Protein AF-A0A348TVW4-F1 (afdb_monomer)

Solvent-accessible surface area (backbone atoms only — not comparable to full-atom values): 13294 Å² total; per-residue (Å²): 132,86,76,78,74,57,61,64,58,57,51,50,50,44,52,51,38,57,52,52,39,75,76,51,61,78,73,52,23,54,52,40,49,51,51,42,29,50,52,51,16,51,54,32,52,77,68,67,41,56,68,60,54,52,38,50,38,30,33,36,46,51,64,10,36,62,41,80,50,103,89,48,78,43,45,46,63,31,57,54,47,41,47,18,38,15,50,31,35,47,51,44,34,64,76,67,64,41,59,60,50,56,70,75,55,40,64,66,56,56,54,57,55,68,44,49,61,48,47,78,72,38,94,53,42,69,61,33,49,52,53,48,50,53,52,47,35,48,44,39,20,49,56,50,28,48,53,59,31,48,79,68,73,44,74,82,52,56,65,48,29,56,60,32,37,50,63,50,51,52,49,22,51,52,45,34,56,75,52,74,64,46,75,84,50,50,58,56,30,45,51,57,45,38,94,34,26,47,59,53,5,39,51,25,29,51,51,22,52,56,20,60,78,37,43,91,80,39,73,67,28,52,56,53,21,54,52,20,51,52,50,15,60,69,34,68,22,68,68,14,49,51,50,42,53,51,49,50,55,54,58,75,74,108

pLDDT: mean 83.81, std 12.19, range [29.53, 94.44]

Structure (mmCIF, N/CA/C/O backbone):
data_AF-A0A348TVW4-F1
#
_entry.id   AF-A0A348TVW4-F1
#
loop_
_atom_site.group_PDB
_atom_site.id
_atom_site.type_symbol
_atom_site.label_atom_id
_atom_site.label_alt_id
_atom_site.label_comp_id
_atom_site.label_asym_id
_atom_site.label_entity_id
_atom_site.label_seq_id
_atom_site.pdbx_PDB_ins_code
_atom_site.Cartn_x
_atom_site.Cartn_y
_atom_site.Cartn_z
_atom_site.occupancy
_atom_site.B_iso_or_equiv
_atom_site.auth_seq_id
_atom_site.auth_comp_id
_atom_site.auth_asym_id
_atom_site.auth_atom_id
_atom_site.pdbx_PDB_model_num
ATOM 1 N N . MET A 1 1 ? -32.395 16.138 -1.737 1.00 32.31 1 MET A N 1
ATOM 2 C CA . MET A 1 1 ? -31.422 17.185 -1.355 1.00 32.31 1 MET A CA 1
ATOM 3 C C . MET A 1 1 ? -30.082 16.801 -1.971 1.00 32.31 1 MET A C 1
ATOM 5 O O . MET A 1 1 ? -29.491 15.822 -1.538 1.00 32.31 1 MET A O 1
ATOM 9 N N . ILE A 1 2 ? -29.669 17.452 -3.063 1.00 29.53 2 ILE A N 1
ATOM 10 C CA . ILE A 1 2 ? -28.407 17.131 -3.751 1.00 29.53 2 ILE A CA 1
ATOM 11 C C . ILE A 1 2 ? -27.274 17.609 -2.844 1.00 29.53 2 ILE A C 1
ATOM 13 O O . ILE A 1 2 ? -26.998 18.805 -2.754 1.00 29.53 2 ILE A O 1
ATOM 17 N N . GLN A 1 3 ? -26.663 16.681 -2.113 1.00 35.22 3 GLN A N 1
ATOM 18 C CA . GLN A 1 3 ? -25.476 16.950 -1.317 1.00 35.22 3 GLN A CA 1
ATOM 19 C C . GLN A 1 3 ? -24.353 17.246 -2.317 1.00 35.22 3 GLN A C 1
ATOM 21 O O . GLN A 1 3 ? -23.771 16.326 -2.886 1.00 35.22 3 GLN A O 1
ATOM 26 N N . LYS A 1 4 ? -24.103 18.531 -2.615 1.00 40.78 4 LYS A N 1
ATOM 27 C CA . LYS A 1 4 ? -22.957 18.944 -3.435 1.00 40.78 4 LYS A CA 1
ATOM 28 C C . LYS A 1 4 ? -21.713 18.360 -2.771 1.00 40.78 4 LYS A C 1
ATOM 30 O O . LYS A 1 4 ? -21.304 18.806 -1.702 1.00 40.78 4 LYS A O 1
ATOM 35 N N . THR A 1 5 ? -21.149 17.313 -3.359 1.00 45.91 5 THR A N 1
ATOM 36 C CA . THR A 1 5 ? -19.898 16.715 -2.910 1.00 45.91 5 THR A CA 1
ATOM 37 C C . THR A 1 5 ? -18.817 17.780 -3.039 1.00 45.91 5 THR A C 1
ATOM 39 O O . THR A 1 5 ? -18.441 18.152 -4.141 1.00 45.91 5 THR A O 1
ATOM 42 N N . ILE A 1 6 ? -18.342 18.292 -1.899 1.00 48.28 6 ILE A N 1
ATOM 43 C CA . ILE A 1 6 ? -17.192 19.214 -1.781 1.00 48.28 6 ILE A CA 1
ATOM 44 C C . ILE A 1 6 ? -15.871 18.410 -1.789 1.00 48.28 6 ILE A C 1
ATOM 46 O O . ILE A 1 6 ? -14.790 18.973 -1.685 1.00 48.28 6 ILE A O 1
ATOM 50 N N . ALA A 1 7 ? -15.935 17.078 -1.925 1.00 47.19 7 ALA A N 1
ATOM 51 C CA . ALA A 1 7 ? -14.777 16.213 -2.154 1.00 47.19 7 ALA A CA 1
ATOM 52 C C . ALA A 1 7 ? -13.789 16.774 -3.204 1.00 47.19 7 ALA A C 1
ATOM 54 O O . ALA A 1 7 ? -12.620 16.907 -2.853 1.00 47.19 7 ALA A O 1
ATOM 55 N N . PRO A 1 8 ? -14.211 17.212 -4.412 1.00 52.22 8 PRO A N 1
ATOM 56 C CA . PRO A 1 8 ? -13.297 17.802 -5.385 1.00 52.22 8 PRO A CA 1
ATOM 57 C C . PRO A 1 8 ? -12.591 19.052 -4.855 1.00 52.22 8 PRO A C 1
ATOM 59 O O . PRO A 1 8 ? -11.405 19.179 -5.089 1.00 52.22 8 PRO A O 1
ATOM 62 N N . PHE A 1 9 ? -13.230 19.910 -4.050 1.00 51.44 9 PHE A N 1
ATOM 63 C CA . PHE A 1 9 ? -12.557 21.077 -3.456 1.00 51.44 9 PHE A CA 1
ATOM 64 C C . PHE A 1 9 ? -11.501 20.700 -2.409 1.00 51.44 9 PHE A C 1
ATOM 66 O O . PHE A 1 9 ? -10.477 21.368 -2.320 1.00 51.44 9 PHE A O 1
ATOM 73 N N . ALA A 1 10 ? -11.719 19.635 -1.631 1.00 53.09 10 ALA A N 1
ATOM 74 C CA . ALA A 1 10 ? -10.716 19.140 -0.685 1.00 53.09 10 ALA A CA 1
ATOM 75 C C . ALA A 1 10 ? -9.519 18.505 -1.413 1.00 53.09 10 ALA A C 1
ATOM 77 O O . ALA A 1 10 ? -8.378 18.728 -1.019 1.00 53.09 10 ALA A O 1
ATOM 78 N N . PHE A 1 11 ? -9.770 17.779 -2.509 1.00 52.31 11 PHE A N 1
ATOM 79 C CA . PHE A 1 11 ? -8.716 17.254 -3.381 1.00 52.31 11 PHE A CA 1
ATOM 80 C C . PHE A 1 11 ? -7.992 18.371 -4.149 1.00 52.31 11 PHE A C 1
ATOM 82 O O . PHE A 1 11 ? -6.774 18.342 -4.244 1.00 52.31 11 PHE A O 1
ATOM 89 N N . SER A 1 12 ? -8.691 19.398 -4.634 1.00 52.72 12 SER A N 1
ATOM 90 C CA . SER A 1 12 ? -8.073 20.566 -5.276 1.00 52.72 12 SER A CA 1
ATOM 91 C C . SER A 1 12 ? -7.237 21.388 -4.296 1.00 52.72 12 SER A C 1
ATOM 93 O O . SER A 1 12 ? -6.155 21.831 -4.659 1.00 52.72 12 SER A O 1
ATOM 95 N N . ALA A 1 13 ? -7.686 21.546 -3.047 1.00 56.38 13 ALA A N 1
ATOM 96 C CA . ALA A 1 13 ? -6.889 22.169 -1.991 1.00 56.38 13 ALA A CA 1
ATOM 97 C C . ALA A 1 13 ? -5.644 21.331 -1.650 1.00 56.38 13 ALA A C 1
ATOM 99 O O . ALA A 1 13 ? -4.572 21.894 -1.472 1.00 56.38 13 ALA A O 1
ATOM 100 N N . LEU A 1 14 ? -5.758 19.997 -1.633 1.00 60.00 14 LEU A N 1
ATOM 101 C CA . LEU A 1 14 ? -4.621 19.083 -1.484 1.00 60.00 14 LEU A CA 1
ATOM 102 C C . LEU A 1 14 ? -3.609 19.248 -2.627 1.00 60.00 14 LEU A C 1
ATOM 104 O O . LEU A 1 14 ? -2.422 19.377 -2.361 1.00 60.00 14 LEU A O 1
ATOM 108 N N . PHE A 1 15 ? -4.067 19.283 -3.881 1.00 61.19 15 PHE A N 1
ATOM 109 C CA . PHE A 1 15 ? -3.193 19.499 -5.037 1.00 61.19 15 PHE A CA 1
ATOM 110 C C . PHE A 1 15 ? -2.549 20.889 -5.030 1.00 61.19 15 PHE A C 1
ATOM 112 O O . PHE A 1 15 ? -1.390 21.004 -5.400 1.00 61.19 15 PHE A O 1
ATOM 119 N N . LEU A 1 16 ? -3.256 21.926 -4.572 1.00 58.56 16 LEU A N 1
ATOM 120 C CA . LEU A 1 16 ? -2.700 23.273 -4.411 1.00 58.56 16 LEU A CA 1
ATOM 121 C C . LEU A 1 16 ? -1.649 23.342 -3.297 1.00 58.56 16 LEU A C 1
ATOM 123 O O . LEU A 1 16 ? -0.622 23.990 -3.471 1.00 58.56 16 LEU A O 1
ATOM 127 N N . LEU A 1 17 ? -1.874 22.659 -2.174 1.00 59.78 17 LEU A N 1
ATOM 128 C CA . LEU A 1 17 ? -0.914 22.621 -1.071 1.00 59.78 17 LEU A CA 1
ATOM 129 C C . LEU A 1 17 ? 0.314 21.758 -1.412 1.00 59.78 17 LEU A C 1
ATOM 131 O O . LEU A 1 17 ? 1.434 22.171 -1.132 1.00 59.78 17 LEU A O 1
ATOM 135 N N . LEU A 1 18 ? 0.123 20.625 -2.101 1.00 60.59 18 LEU A N 1
ATOM 136 C CA . LEU A 1 18 ? 1.206 19.805 -2.668 1.00 60.59 18 LEU A CA 1
ATOM 137 C C . LEU A 1 18 ? 1.960 20.535 -3.793 1.00 60.59 18 LEU A C 1
ATOM 139 O O . LEU A 1 18 ? 3.168 20.377 -3.938 1.00 60.59 18 LEU A O 1
ATOM 143 N N . ALA A 1 19 ? 1.284 21.370 -4.582 1.00 58.22 19 ALA A N 1
ATOM 144 C CA . ALA A 1 19 ? 1.964 22.247 -5.531 1.00 58.22 19 ALA A CA 1
ATOM 145 C C . ALA A 1 19 ? 2.802 23.301 -4.791 1.00 58.22 19 ALA A C 1
ATOM 147 O O . ALA A 1 19 ? 3.935 23.553 -5.181 1.00 58.22 19 ALA A O 1
ATOM 148 N N . GLY A 1 20 ? 2.299 23.852 -3.680 1.00 55.28 20 GLY A N 1
ATOM 149 C CA . GLY A 1 20 ? 3.056 24.758 -2.810 1.00 55.28 20 GLY A CA 1
ATOM 150 C C . GLY A 1 20 ? 4.327 24.128 -2.226 1.00 55.28 20 GLY A C 1
ATOM 151 O O . GLY A 1 20 ? 5.335 24.817 -2.097 1.00 55.28 20 GLY A O 1
ATOM 152 N N . THR A 1 21 ? 4.321 22.816 -1.953 1.00 56.44 21 THR A N 1
ATOM 153 C CA . THR A 1 21 ? 5.520 22.087 -1.495 1.00 56.44 21 THR A CA 1
ATOM 154 C C . THR A 1 21 ? 6.601 21.912 -2.559 1.00 56.44 21 THR A C 1
ATOM 156 O O . THR A 1 21 ? 7.688 21.499 -2.205 1.00 56.44 21 THR A O 1
ATOM 159 N N . LEU A 1 22 ? 6.339 22.200 -3.839 1.00 57.12 22 LEU A N 1
ATOM 160 C CA . LEU A 1 22 ? 7.334 22.050 -4.914 1.00 57.12 22 LEU A CA 1
ATOM 161 C C . LEU A 1 22 ? 8.112 23.344 -5.219 1.00 57.12 22 LEU A C 1
ATOM 163 O O . LEU A 1 22 ? 9.012 23.321 -6.055 1.00 57.12 22 LEU A O 1
ATOM 167 N N . TYR A 1 23 ? 7.750 24.473 -4.596 1.00 57.19 23 TYR A N 1
ATOM 168 C CA . TYR A 1 23 ? 8.244 25.807 -4.975 1.00 57.19 23 TYR A CA 1
ATOM 169 C C . TYR A 1 23 ? 8.916 26.601 -3.837 1.00 57.19 23 TYR A C 1
ATOM 171 O O . TYR A 1 23 ? 9.297 27.748 -4.064 1.00 57.19 23 TYR A O 1
ATOM 179 N N . TRP A 1 24 ? 9.080 26.039 -2.633 1.00 56.66 24 TRP A N 1
ATOM 180 C CA . TRP A 1 24 ? 9.602 26.767 -1.463 1.00 56.66 24 TRP A CA 1
ATOM 181 C C . TRP A 1 24 ? 10.763 26.049 -0.762 1.00 56.66 24 TRP A C 1
ATOM 183 O O . TRP A 1 24 ? 10.925 24.847 -0.906 1.00 56.66 24 TRP A O 1
ATOM 193 N N . ASP A 1 25 ? 11.562 26.797 0.010 1.00 61.88 25 ASP A N 1
ATOM 194 C CA . ASP A 1 25 ? 12.717 26.282 0.764 1.00 61.88 25 ASP A CA 1
ATOM 195 C C . ASP A 1 25 ? 12.377 25.071 1.658 1.00 61.88 25 ASP A C 1
ATOM 197 O O . ASP A 1 25 ? 11.275 24.972 2.201 1.00 61.88 25 ASP A O 1
ATOM 201 N N . LEU A 1 26 ? 13.382 24.220 1.910 1.00 58.75 26 LEU A N 1
ATOM 202 C CA . LEU A 1 26 ? 13.317 22.938 2.639 1.00 58.75 26 LEU A CA 1
ATOM 203 C C . LEU A 1 26 ? 12.450 22.949 3.920 1.00 58.75 26 LEU A C 1
ATOM 205 O O . LEU A 1 26 ? 11.759 21.982 4.237 1.00 58.75 26 LEU A O 1
ATOM 209 N N . TYR A 1 27 ? 12.479 24.049 4.682 1.00 63.28 27 TYR A N 1
ATOM 210 C CA . TYR A 1 27 ? 11.714 24.197 5.926 1.00 63.28 27 TYR A CA 1
ATOM 211 C C . TYR A 1 27 ? 10.209 24.381 5.691 1.00 63.28 27 TYR A C 1
ATOM 213 O O . TYR A 1 27 ? 9.389 23.891 6.468 1.00 63.28 27 TYR A O 1
ATOM 221 N N . TRP A 1 28 ? 9.832 25.075 4.619 1.00 69.19 28 TRP A N 1
ATOM 222 C CA . TRP A 1 28 ? 8.438 25.342 4.283 1.00 69.19 28 TRP A CA 1
ATOM 223 C C . TRP A 1 28 ? 7.763 24.121 3.663 1.00 69.19 28 TRP A C 1
ATOM 225 O O . TRP A 1 28 ? 6.592 23.879 3.950 1.00 69.19 28 TRP A O 1
ATOM 235 N N . GLU A 1 29 ? 8.491 23.308 2.894 1.00 68.50 29 GLU A N 1
ATOM 236 C CA . GLU A 1 29 ? 7.966 22.062 2.315 1.00 68.50 29 GLU A CA 1
ATOM 237 C C . GLU A 1 29 ? 7.423 21.121 3.401 1.00 68.50 29 GLU A C 1
ATOM 239 O O . GLU A 1 29 ? 6.335 20.556 3.265 1.00 68.50 29 GLU A O 1
ATOM 244 N N . LEU A 1 30 ? 8.132 21.005 4.528 1.00 71.56 30 LEU A N 1
ATOM 245 C CA . LEU A 1 30 ? 7.745 20.139 5.643 1.00 71.56 30 LEU A CA 1
ATOM 246 C C . LEU A 1 30 ? 6.504 20.672 6.379 1.00 71.56 30 LEU A C 1
ATOM 248 O O . LEU A 1 30 ? 5.585 19.908 6.685 1.00 71.56 30 LEU A O 1
ATOM 252 N N . VAL A 1 31 ? 6.432 21.989 6.598 1.00 76.00 31 VAL A N 1
ATOM 253 C CA . VAL A 1 31 ? 5.270 22.651 7.216 1.00 76.00 31 VAL A CA 1
ATOM 254 C C . VAL A 1 31 ? 4.027 22.494 6.343 1.00 76.00 31 VAL A C 1
ATOM 256 O O . VAL A 1 31 ? 2.977 22.073 6.831 1.00 76.00 31 VAL A O 1
ATOM 259 N N . TRP A 1 32 ? 4.136 22.771 5.044 1.00 73.81 32 TRP A N 1
ATOM 260 C CA . TRP A 1 32 ? 3.027 22.614 4.103 1.00 73.81 32 TRP A CA 1
ATOM 261 C C . TRP A 1 32 ? 2.602 21.155 3.958 1.00 73.81 32 TRP A C 1
ATOM 263 O O . TRP A 1 32 ? 1.403 20.869 3.903 1.00 73.81 32 TRP A O 1
ATOM 273 N N . SER A 1 33 ? 3.554 20.221 3.983 1.00 75.50 33 SER A N 1
ATOM 274 C CA . SER A 1 33 ? 3.257 18.789 3.965 1.00 75.50 33 SER A CA 1
ATOM 275 C C . SER A 1 33 ? 2.464 18.360 5.196 1.00 75.50 33 SER A C 1
ATOM 277 O O . SER A 1 33 ? 1.423 17.708 5.077 1.00 75.50 33 SER A O 1
ATOM 279 N N . PHE A 1 34 ? 2.899 18.796 6.380 1.00 82.12 34 PHE A N 1
ATOM 280 C CA . PHE A 1 34 ? 2.198 18.542 7.633 1.00 82.12 34 PHE A CA 1
ATOM 281 C C . PHE A 1 34 ? 0.782 19.133 7.622 1.00 82.12 34 PHE A C 1
ATOM 283 O O . PHE A 1 34 ? -0.188 18.424 7.899 1.00 82.12 34 PHE A O 1
ATOM 290 N N . LEU A 1 35 ? 0.636 20.404 7.235 1.00 82.75 35 LEU A N 1
ATOM 291 C CA . LEU A 1 35 ? -0.665 21.070 7.138 1.00 82.75 35 LEU A CA 1
ATOM 292 C C . LEU A 1 35 ? -1.596 20.383 6.132 1.00 82.75 35 LEU A C 1
ATOM 294 O O . LEU A 1 35 ? -2.792 20.265 6.395 1.00 82.75 35 LEU A O 1
ATOM 298 N N . SER A 1 36 ? -1.062 19.879 5.017 1.00 81.94 36 SER A N 1
ATOM 299 C CA . SER A 1 36 ? -1.828 19.133 4.011 1.00 81.94 36 SER A CA 1
ATOM 300 C C . SER A 1 36 ? -2.390 17.834 4.577 1.00 81.94 36 SER A C 1
ATOM 302 O O . SER A 1 36 ? -3.581 17.554 4.431 1.00 81.94 36 SER A O 1
ATOM 304 N N . VAL A 1 37 ? -1.550 17.058 5.269 1.00 87.94 37 VAL A N 1
ATOM 305 C CA . VAL A 1 37 ? -1.9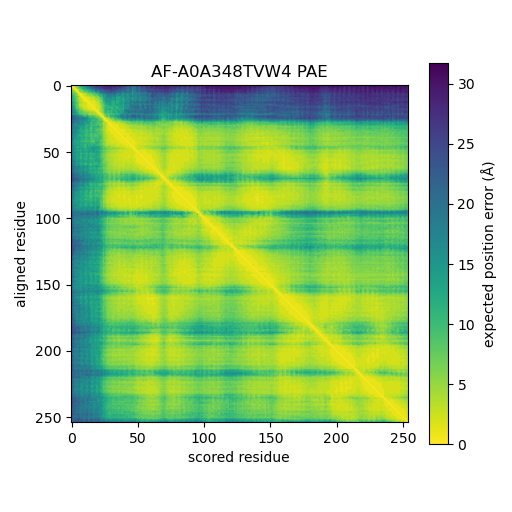51 15.799 5.910 1.00 87.94 37 VAL A CA 1
ATOM 306 C C . VAL A 1 37 ? -2.998 16.058 6.989 1.00 87.94 37 VAL A C 1
ATOM 308 O O . VAL A 1 37 ? -4.046 15.411 6.993 1.00 87.94 37 VAL A O 1
ATOM 311 N N . VAL A 1 38 ? -2.755 17.026 7.878 1.00 87.25 38 VAL A N 1
ATOM 312 C CA . VAL A 1 38 ? -3.677 17.365 8.971 1.00 87.25 38 VAL A CA 1
ATOM 313 C C . VAL A 1 38 ? -4.992 17.919 8.430 1.00 87.25 38 VAL A C 1
ATOM 315 O O . VAL A 1 38 ? -6.059 17.494 8.870 1.00 87.25 38 VAL A O 1
ATOM 318 N N . GLY A 1 39 ? -4.944 18.821 7.449 1.00 85.25 39 GLY A N 1
ATOM 319 C CA . GLY A 1 39 ? -6.125 19.402 6.815 1.00 85.25 39 GLY A CA 1
ATOM 320 C C . GLY A 1 39 ? -6.988 18.348 6.119 1.00 85.25 39 GLY A C 1
ATOM 321 O O . GLY A 1 39 ? -8.205 18.309 6.332 1.00 85.25 39 GLY A O 1
ATOM 322 N N . LEU A 1 40 ? -6.365 17.444 5.352 1.00 87.19 40 LEU A N 1
ATOM 323 C CA . LEU A 1 40 ? -7.058 16.325 4.714 1.00 87.19 40 LEU A CA 1
ATOM 324 C C . LEU A 1 40 ? -7.668 15.392 5.761 1.00 87.19 40 LEU A C 1
ATOM 326 O O . LEU A 1 40 ? -8.856 15.072 5.682 1.00 87.19 40 LEU A O 1
ATOM 330 N N . ALA A 1 41 ? -6.885 14.988 6.762 1.00 89.75 41 ALA A N 1
ATOM 331 C CA . ALA A 1 41 ? -7.342 14.080 7.802 1.00 89.75 41 ALA A CA 1
ATOM 332 C C . ALA A 1 41 ? -8.509 14.676 8.600 1.00 89.75 41 ALA A C 1
ATOM 334 O O . ALA A 1 41 ? -9.542 14.029 8.767 1.00 89.75 41 ALA A O 1
ATOM 335 N N . TYR A 1 42 ? -8.402 15.934 9.025 1.00 88.06 42 TYR A N 1
ATOM 336 C CA . TYR A 1 42 ? -9.473 16.632 9.730 1.00 88.06 42 TYR A CA 1
ATOM 337 C C . TYR A 1 42 ? -10.744 16.727 8.876 1.00 88.06 42 TYR A C 1
ATOM 339 O O . TYR A 1 42 ? -11.839 16.410 9.349 1.00 88.06 42 TYR A O 1
ATOM 347 N N . GLY A 1 43 ? -10.611 17.108 7.601 1.00 86.44 43 GLY A N 1
ATOM 348 C CA . GLY A 1 43 ? -11.734 17.206 6.671 1.00 86.44 43 GLY A CA 1
ATOM 349 C C . GLY A 1 43 ? -12.443 15.867 6.446 1.00 86.44 43 GLY A C 1
ATOM 350 O O . GLY A 1 43 ? -13.676 15.809 6.479 1.00 86.44 43 GLY A O 1
ATOM 351 N N . VAL A 1 44 ? -11.677 14.789 6.261 1.00 89.00 44 VAL A N 1
ATOM 352 C CA . VAL A 1 44 ? -12.205 13.431 6.067 1.00 89.00 44 VAL A CA 1
ATOM 353 C C . VAL A 1 44 ? -12.859 12.908 7.341 1.00 89.00 44 VAL A C 1
ATOM 355 O O . VAL A 1 44 ? -13.973 12.379 7.276 1.00 89.00 44 VAL A O 1
ATOM 358 N N . TYR A 1 45 ? -12.210 13.094 8.492 1.00 88.38 45 TYR A N 1
ATOM 359 C CA . TYR A 1 45 ? -12.725 12.690 9.797 1.00 88.38 45 TYR A CA 1
ATOM 360 C C . TYR A 1 45 ? -14.059 13.382 10.101 1.00 88.38 45 TYR A C 1
ATOM 362 O O . TYR A 1 45 ? -15.061 12.707 10.332 1.00 88.38 45 TYR A O 1
ATOM 370 N N . LYS A 1 46 ? -14.113 14.717 9.987 1.00 87.19 46 LYS A N 1
ATOM 371 C CA . LYS A 1 46 ? -15.319 15.514 10.265 1.00 87.19 46 LYS A CA 1
ATOM 372 C C . LYS A 1 46 ? -16.494 15.163 9.348 1.00 87.19 46 LYS A C 1
ATOM 374 O O . LYS A 1 46 ? -17.640 15.214 9.779 1.00 87.19 46 LYS A O 1
ATOM 379 N N . LYS A 1 47 ? -16.225 14.817 8.085 1.00 85.62 47 LYS A N 1
ATOM 380 C CA . LYS A 1 47 ? -17.260 14.455 7.098 1.00 85.62 47 LYS A CA 1
ATOM 381 C C . LYS A 1 47 ? -17.589 12.958 7.071 1.00 85.62 47 LYS A C 1
ATOM 383 O O . LYS A 1 47 ? -18.470 12.559 6.319 1.00 85.62 47 LYS A O 1
ATOM 388 N N . GLY A 1 48 ? -16.867 12.121 7.817 1.00 85.69 48 GLY A N 1
ATOM 389 C CA . GLY A 1 48 ? -17.054 10.668 7.807 1.00 85.69 48 GLY A CA 1
ATOM 390 C C . GLY A 1 48 ? -16.688 9.980 6.482 1.00 85.69 48 GLY A C 1
ATOM 391 O O . GLY A 1 48 ? -17.097 8.845 6.250 1.00 85.69 48 GLY A O 1
ATOM 392 N N . THR A 1 49 ? -15.888 10.614 5.619 1.00 88.69 49 THR A N 1
ATOM 393 C CA . THR A 1 49 ? -15.633 10.179 4.226 1.00 88.69 49 THR A CA 1
ATOM 394 C C . THR A 1 49 ? -14.443 9.221 4.069 1.00 88.69 49 THR A C 1
ATOM 396 O O . THR A 1 49 ? -13.840 9.135 3.002 1.00 88.69 49 THR A O 1
ATOM 399 N N . LEU A 1 50 ? -14.114 8.444 5.109 1.00 89.62 50 LEU A N 1
ATOM 400 C CA . LEU A 1 50 ? -12.969 7.516 5.114 1.00 89.62 50 LEU A CA 1
ATOM 401 C C . LEU A 1 50 ? -12.966 6.555 3.911 1.00 89.62 50 LEU A C 1
ATOM 403 O O . LEU A 1 50 ? -11.920 6.326 3.317 1.00 89.62 50 LEU A O 1
ATOM 407 N N . GLY A 1 51 ? -14.131 6.040 3.502 1.00 88.06 51 GLY A N 1
ATOM 408 C CA . GLY A 1 51 ? -14.233 5.154 2.335 1.00 88.06 51 GLY A CA 1
ATOM 409 C C . GLY A 1 51 ? -13.778 5.806 1.026 1.00 88.06 51 GLY A C 1
ATOM 410 O O . GLY A 1 51 ? -13.149 5.147 0.204 1.00 88.06 51 GLY A O 1
ATOM 411 N N . GLN A 1 52 ? -14.030 7.107 0.850 1.00 89.69 52 GLN A N 1
ATOM 412 C CA . GLN A 1 52 ? -13.561 7.853 -0.322 1.00 89.69 52 GLN A CA 1
ATOM 413 C C . GLN A 1 52 ? -12.043 8.040 -0.283 1.00 89.69 52 GLN A C 1
ATOM 415 O O . GLN A 1 52 ? -11.392 7.874 -1.309 1.00 89.69 52 GLN A O 1
ATOM 420 N N . LEU A 1 53 ? -11.481 8.323 0.898 1.00 90.50 53 LEU A N 1
ATOM 421 C CA . LEU A 1 53 ? -10.035 8.453 1.076 1.00 90.50 53 LEU A CA 1
ATOM 422 C C . LEU A 1 53 ? -9.312 7.132 0.776 1.00 90.50 53 LEU A C 1
ATOM 424 O O . LEU A 1 53 ? -8.332 7.129 0.040 1.00 90.50 53 LEU A O 1
ATOM 428 N N . VAL A 1 54 ? -9.833 6.003 1.266 1.00 89.81 54 VAL A N 1
ATOM 429 C CA . VAL A 1 54 ? -9.254 4.677 0.987 1.00 89.81 54 VAL A CA 1
ATOM 430 C C . VAL A 1 54 ? -9.434 4.278 -0.482 1.00 89.81 54 VAL A C 1
ATOM 432 O O . VAL A 1 54 ? -8.544 3.663 -1.058 1.00 89.81 54 VAL A O 1
ATOM 435 N N . CYS A 1 55 ? -10.538 4.663 -1.128 1.00 89.19 55 CYS A N 1
ATOM 436 C CA . CYS A 1 55 ? -10.722 4.466 -2.569 1.00 89.19 55 CYS A CA 1
ATOM 437 C C . CYS A 1 55 ? -9.707 5.279 -3.390 1.00 89.19 55 CYS A C 1
ATOM 439 O O . CYS A 1 55 ? -9.091 4.745 -4.311 1.00 89.19 55 CYS A O 1
ATOM 441 N N . ALA A 1 56 ? -9.475 6.542 -3.015 1.00 89.25 56 ALA A N 1
ATOM 442 C CA . ALA A 1 56 ? -8.433 7.371 -3.615 1.00 89.25 56 ALA A CA 1
ATOM 443 C C . ALA A 1 56 ? -7.038 6.770 -3.387 1.00 89.25 56 ALA A C 1
ATOM 445 O O . ALA A 1 56 ? -6.257 6.692 -4.329 1.00 89.25 56 ALA A O 1
ATOM 446 N N . ALA A 1 57 ? -6.749 6.275 -2.178 1.00 90.06 57 ALA A N 1
ATOM 447 C CA . ALA A 1 57 ? -5.500 5.577 -1.876 1.00 90.06 57 ALA A CA 1
ATOM 448 C C . ALA A 1 57 ? -5.319 4.336 -2.764 1.00 90.06 57 ALA A C 1
ATOM 450 O O . ALA A 1 57 ? -4.252 4.138 -3.331 1.00 90.06 57 ALA A O 1
ATOM 451 N N . ALA A 1 58 ? -6.369 3.530 -2.936 1.00 90.62 58 ALA A N 1
ATOM 452 C CA . ALA A 1 58 ? -6.336 2.342 -3.781 1.00 90.62 58 ALA A CA 1
ATOM 453 C C . ALA A 1 58 ? -6.093 2.677 -5.260 1.00 90.62 58 ALA A C 1
ATOM 455 O O . ALA A 1 58 ? -5.327 1.984 -5.919 1.00 90.62 58 ALA A O 1
ATOM 456 N N . LEU A 1 59 ? -6.697 3.748 -5.779 1.00 90.88 59 LEU A N 1
ATOM 457 C CA . LEU A 1 59 ? -6.477 4.191 -7.157 1.00 90.88 59 LEU A CA 1
ATOM 458 C C . LEU A 1 59 ? -5.074 4.790 -7.361 1.00 90.88 59 LEU A C 1
ATOM 460 O O . LEU A 1 59 ? -4.449 4.575 -8.392 1.00 90.88 59 LEU A O 1
ATOM 464 N N . LEU A 1 60 ? -4.579 5.560 -6.393 1.00 90.38 60 LEU A N 1
ATOM 465 C CA . LEU A 1 60 ? -3.340 6.324 -6.542 1.00 90.38 60 LEU A CA 1
ATOM 466 C C . LEU A 1 60 ? -2.092 5.551 -6.115 1.00 90.38 60 LEU A C 1
ATOM 468 O O . LEU A 1 60 ? -1.001 5.905 -6.550 1.00 90.38 60 LEU A O 1
ATOM 472 N N . ALA A 1 61 ? -2.219 4.493 -5.309 1.00 89.69 61 ALA A N 1
ATOM 473 C CA . ALA A 1 61 ? -1.075 3.703 -4.855 1.00 89.69 61 ALA A CA 1
ATOM 474 C C . ALA A 1 61 ? -0.249 3.118 -6.016 1.00 89.69 61 ALA A C 1
ATOM 476 O O . ALA A 1 61 ? 0.957 3.349 -6.023 1.00 89.69 61 ALA A O 1
ATOM 477 N N . PRO A 1 62 ? -0.836 2.441 -7.027 1.00 91.00 62 PRO A N 1
ATOM 478 C CA . PRO A 1 62 ? -0.055 1.929 -8.156 1.00 91.00 62 PRO A CA 1
ATOM 479 C C . PRO A 1 62 ? 0.535 3.035 -9.034 1.00 91.00 62 PRO A C 1
ATOM 481 O O . PRO A 1 62 ? 1.579 2.848 -9.643 1.00 91.00 62 PRO A O 1
ATOM 484 N N . LEU A 1 63 ? -0.144 4.180 -9.106 1.00 90.88 63 LEU A N 1
ATOM 485 C CA . LEU A 1 63 ? 0.234 5.314 -9.951 1.00 90.88 63 LEU A CA 1
ATOM 486 C C . LEU A 1 63 ? 1.203 6.276 -9.264 1.00 90.88 63 LEU A C 1
ATOM 488 O O . LEU A 1 63 ? 1.578 7.285 -9.856 1.00 90.88 63 LEU A O 1
ATOM 492 N N . SER A 1 64 ? 1.575 6.000 -8.015 1.00 89.44 64 SER A N 1
ATOM 493 C CA . SER A 1 64 ? 2.459 6.880 -7.270 1.00 89.44 64 SER A CA 1
ATOM 494 C C . SER A 1 64 ? 3.873 6.790 -7.803 1.00 89.44 64 SER A C 1
ATOM 496 O O . SER A 1 64 ? 4.384 5.710 -8.081 1.00 89.44 64 SER A O 1
ATOM 498 N N . ILE A 1 65 ? 4.497 7.947 -7.949 1.00 87.75 65 ILE A N 1
ATOM 499 C CA . ILE A 1 65 ? 5.804 8.092 -8.573 1.00 87.75 65 ILE A CA 1
ATOM 500 C C . ILE A 1 65 ? 6.814 8.344 -7.467 1.00 87.75 65 ILE A C 1
ATOM 502 O O . ILE A 1 65 ? 6.596 9.196 -6.601 1.00 87.75 65 ILE A O 1
ATOM 506 N N . LYS A 1 66 ? 7.928 7.613 -7.511 1.00 86.19 66 LYS A N 1
ATOM 507 C CA . LYS A 1 66 ? 9.079 7.911 -6.665 1.00 86.19 66 LYS A CA 1
ATOM 508 C C . LYS A 1 66 ? 9.699 9.241 -7.095 1.00 86.19 66 LYS A C 1
ATOM 510 O O . LYS A 1 66 ? 10.212 9.347 -8.209 1.00 86.19 66 LYS A O 1
ATOM 515 N N . LEU A 1 67 ? 9.685 10.224 -6.205 1.00 81.00 67 LEU A N 1
ATOM 516 C CA . LEU A 1 67 ? 10.337 11.517 -6.384 1.00 81.00 67 LEU A CA 1
ATOM 517 C C . LEU A 1 67 ? 11.476 11.651 -5.381 1.00 81.00 67 LEU A C 1
ATOM 519 O O . LEU A 1 67 ? 11.289 11.429 -4.187 1.00 81.00 67 LEU A O 1
ATOM 523 N N . SER A 1 68 ? 12.652 12.018 -5.877 1.00 78.69 68 SER A N 1
ATOM 524 C CA . SER A 1 68 ?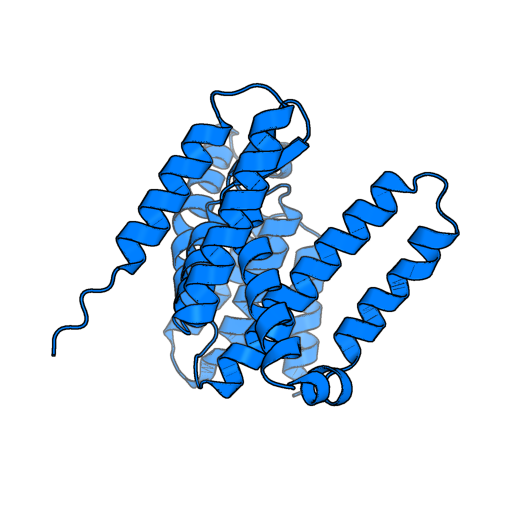 13.811 12.329 -5.044 1.00 78.69 68 SER A CA 1
ATOM 525 C C . SER A 1 68 ? 13.782 13.815 -4.704 1.00 78.69 68 SER A C 1
ATOM 527 O O . SER A 1 68 ? 14.144 14.647 -5.533 1.00 78.69 68 SER A O 1
ATOM 529 N N . LEU A 1 69 ? 13.297 14.147 -3.508 1.00 69.88 69 LEU A N 1
ATOM 530 C CA . LEU A 1 69 ? 13.342 15.502 -2.961 1.00 69.88 69 LEU A CA 1
ATOM 531 C C . LEU A 1 69 ? 14.703 15.739 -2.283 1.00 69.88 69 LEU A C 1
ATOM 533 O O . LEU A 1 69 ? 15.357 14.772 -1.881 1.00 69.88 69 LEU A O 1
ATOM 537 N N . PRO A 1 70 ? 15.136 17.001 -2.089 1.00 65.75 70 PRO A N 1
ATOM 538 C CA . PRO A 1 70 ? 16.442 17.314 -1.496 1.00 65.75 70 PRO A CA 1
ATOM 539 C C . PRO A 1 70 ? 16.666 16.717 -0.097 1.00 65.75 70 PRO A C 1
ATOM 541 O O . PRO A 1 70 ? 17.805 16.571 0.338 1.00 65.75 70 PRO A O 1
ATOM 544 N N . PHE A 1 71 ? 15.585 16.371 0.608 1.00 65.75 71 PHE A N 1
ATOM 545 C CA . PHE A 1 71 ? 15.607 15.816 1.961 1.00 65.75 71 PHE A CA 1
ATOM 546 C C . PHE A 1 71 ? 15.198 14.334 2.042 1.00 65.75 71 PHE A C 1
ATOM 548 O O . PHE A 1 71 ? 15.526 13.681 3.035 1.00 65.75 71 PHE A O 1
ATOM 555 N N . ALA A 1 72 ? 14.466 13.797 1.056 1.00 69.44 72 ALA A N 1
ATOM 556 C CA . ALA A 1 72 ? 13.968 12.420 1.085 1.00 69.44 72 ALA A CA 1
ATOM 557 C C . ALA A 1 72 ? 13.480 11.915 -0.283 1.00 69.44 72 ALA A C 1
ATOM 559 O O . ALA A 1 72 ? 12.945 12.664 -1.096 1.00 69.44 72 ALA A O 1
ATOM 560 N N . ASP A 1 73 ? 13.571 10.602 -0.485 1.00 77.12 73 ASP A N 1
ATOM 561 C CA . ASP A 1 73 ? 12.831 9.905 -1.534 1.00 77.12 73 ASP A CA 1
ATOM 562 C C . ASP A 1 73 ? 11.395 9.630 -1.060 1.00 77.12 73 ASP A C 1
ATOM 564 O O . ASP A 1 73 ? 11.211 8.937 -0.060 1.00 77.12 73 ASP A O 1
ATOM 568 N N . VAL A 1 74 ? 10.393 10.127 -1.786 1.00 79.31 74 VAL A N 1
ATOM 569 C CA . VAL A 1 74 ? 8.971 10.052 -1.407 1.00 79.31 74 VAL A CA 1
ATOM 570 C C . VAL A 1 74 ? 8.133 9.532 -2.575 1.00 79.31 74 VAL A C 1
ATOM 572 O O . VAL A 1 74 ? 8.310 9.955 -3.719 1.00 79.31 74 VAL A O 1
ATOM 575 N N . TYR A 1 75 ? 7.180 8.641 -2.303 1.00 84.31 75 TYR A N 1
ATOM 576 C CA . TYR A 1 75 ? 6.158 8.229 -3.268 1.00 84.31 75 TYR A CA 1
ATOM 577 C C . TYR A 1 75 ? 4.938 9.151 -3.203 1.00 84.31 75 TYR A C 1
ATOM 579 O O . TYR A 1 75 ? 4.076 9.025 -2.326 1.00 84.31 75 TYR A O 1
ATOM 587 N N . LEU A 1 76 ? 4.833 10.066 -4.170 1.00 83.19 76 LEU A N 1
ATOM 588 C CA . LEU A 1 76 ? 3.675 10.952 -4.290 1.00 83.19 76 LEU A CA 1
ATOM 589 C C . LEU A 1 76 ? 2.622 10.381 -5.249 1.00 83.19 76 LEU A C 1
ATOM 591 O O . LEU A 1 76 ? 2.985 9.869 -6.309 1.00 83.19 76 LEU A O 1
ATOM 595 N N . PRO A 1 77 ? 1.318 10.523 -4.940 1.00 86.44 77 PRO A N 1
ATOM 596 C CA . PRO A 1 77 ? 0.749 11.134 -3.731 1.00 86.44 77 PRO A CA 1
ATOM 597 C C . PRO A 1 77 ? 0.486 10.134 -2.586 1.00 86.44 77 PRO A C 1
ATOM 599 O O . PRO A 1 77 ? -0.072 10.532 -1.560 1.00 86.44 77 PRO A O 1
ATOM 602 N N . ILE A 1 78 ? 0.812 8.840 -2.742 1.00 87.81 78 ILE A N 1
ATOM 603 C CA . ILE A 1 78 ? 0.345 7.806 -1.804 1.00 87.81 78 ILE A CA 1
ATOM 604 C C . ILE A 1 78 ? 0.821 8.013 -0.373 1.00 87.81 78 ILE A C 1
ATOM 606 O O . ILE A 1 78 ? 0.007 7.829 0.523 1.00 87.81 78 ILE A O 1
ATOM 610 N N . GLU A 1 79 ? 2.062 8.446 -0.137 1.00 85.19 79 GLU A N 1
ATOM 611 C CA . GLU A 1 79 ? 2.571 8.621 1.231 1.00 85.19 79 GLU A CA 1
ATOM 612 C C . GLU A 1 79 ? 1.762 9.656 2.024 1.00 85.19 79 GLU A C 1
ATOM 614 O O . GLU A 1 79 ? 1.474 9.471 3.210 1.00 85.19 79 GLU A O 1
ATOM 619 N N . PHE A 1 80 ? 1.291 10.710 1.359 1.00 86.44 80 PHE A N 1
ATOM 620 C CA . PHE A 1 80 ? 0.448 11.735 1.973 1.00 86.44 80 PHE A CA 1
ATOM 621 C C . PHE A 1 80 ? -0.940 11.187 2.290 1.00 86.44 80 PHE A C 1
ATOM 623 O O . PHE A 1 80 ? -1.477 11.405 3.378 1.00 86.44 80 PHE A O 1
ATOM 630 N N . ILE A 1 81 ? -1.517 10.437 1.350 1.00 89.88 81 ILE A N 1
ATOM 631 C CA . ILE A 1 81 ? -2.853 9.860 1.499 1.00 89.88 81 ILE A CA 1
ATOM 632 C C . ILE A 1 81 ? -2.850 8.756 2.560 1.00 89.88 81 ILE A C 1
ATOM 634 O O . ILE A 1 81 ? -3.768 8.703 3.381 1.00 89.88 81 ILE A O 1
ATOM 638 N N . SER A 1 82 ? -1.830 7.895 2.600 1.00 90.44 82 SER A N 1
ATOM 639 C CA . SER A 1 82 ? -1.689 6.846 3.613 1.00 90.44 82 SER A CA 1
ATOM 640 C C . SER A 1 82 ? -1.491 7.441 5.001 1.00 90.44 82 SER A C 1
ATOM 642 O O . SER A 1 82 ? -2.138 6.997 5.948 1.00 90.44 82 SER A O 1
ATOM 644 N N . THR A 1 83 ? -0.677 8.494 5.118 1.00 91.31 83 THR A N 1
ATOM 645 C CA . THR A 1 83 ? -0.468 9.193 6.393 1.00 91.31 83 THR A CA 1
ATOM 646 C C . THR A 1 83 ? -1.756 9.863 6.865 1.00 91.31 83 THR A C 1
ATOM 648 O O . THR A 1 83 ? -2.173 9.661 8.004 1.00 91.31 83 THR A O 1
ATOM 651 N N . ALA A 1 84 ? -2.465 10.575 5.985 1.00 91.62 84 ALA A N 1
ATOM 652 C CA . ALA A 1 84 ? -3.763 11.157 6.321 1.00 91.62 84 ALA A CA 1
ATOM 653 C C . ALA A 1 84 ? -4.788 10.081 6.717 1.00 91.62 84 ALA A C 1
ATOM 655 O O . ALA A 1 84 ? -5.537 10.264 7.675 1.00 91.62 84 ALA A O 1
ATOM 656 N N . THR A 1 85 ? -4.788 8.933 6.033 1.00 93.00 85 THR A N 1
ATOM 657 C CA . THR A 1 85 ? -5.643 7.787 6.378 1.00 93.00 85 THR A CA 1
ATOM 658 C C . THR A 1 85 ? -5.325 7.276 7.781 1.00 93.00 85 THR A C 1
ATOM 660 O O . THR A 1 85 ? -6.242 7.111 8.585 1.00 93.00 85 THR A O 1
ATOM 663 N N . ALA A 1 86 ? -4.045 7.098 8.117 1.00 94.12 86 ALA A N 1
ATOM 664 C CA . ALA A 1 86 ? -3.618 6.694 9.454 1.00 94.12 86 ALA A CA 1
ATOM 665 C C . ALA A 1 86 ? -4.066 7.690 10.530 1.00 94.12 86 ALA A C 1
ATOM 667 O O . ALA A 1 86 ? -4.612 7.270 11.547 1.00 94.12 86 ALA A O 1
ATOM 668 N N . VAL A 1 87 ? -3.942 8.998 10.286 1.00 93.56 87 VAL A N 1
ATOM 669 C CA . VAL A 1 87 ? -4.421 10.029 11.222 1.00 93.56 87 VAL A CA 1
ATOM 670 C C . VAL A 1 87 ? -5.942 9.952 11.405 1.00 93.56 87 VAL A C 1
ATOM 672 O O . VAL A 1 87 ? -6.421 9.974 12.537 1.00 93.56 87 VAL A O 1
ATOM 675 N N . VAL A 1 88 ? -6.726 9.799 10.331 1.00 92.56 88 VAL A N 1
ATOM 676 C CA . VAL A 1 88 ? -8.195 9.657 10.427 1.00 92.56 88 VAL A CA 1
ATOM 677 C C . VAL A 1 88 ? -8.584 8.426 11.241 1.00 92.56 88 VAL A C 1
ATOM 679 O O . VAL A 1 88 ? -9.491 8.491 12.078 1.00 92.56 88 VAL A O 1
ATOM 682 N N . VAL A 1 89 ? -7.927 7.292 10.994 1.00 92.50 89 VAL A N 1
ATOM 683 C CA . VAL A 1 89 ? -8.206 6.046 11.714 1.00 92.50 89 VAL A CA 1
ATOM 684 C C . VAL A 1 89 ? -7.796 6.176 13.177 1.00 92.50 89 VAL A C 1
ATOM 686 O O . VAL A 1 89 ? -8.575 5.805 14.051 1.00 92.50 89 VAL A O 1
ATOM 689 N N . PHE A 1 90 ? -6.644 6.783 13.463 1.00 92.00 90 PHE A N 1
ATOM 690 C CA . PHE A 1 90 ? -6.205 7.069 14.825 1.00 92.00 90 PHE A CA 1
ATOM 691 C C . PHE A 1 90 ? -7.221 7.935 15.580 1.00 92.00 90 PHE A C 1
ATOM 693 O O . PHE A 1 90 ? -7.667 7.557 16.663 1.00 92.00 90 PHE A O 1
ATOM 700 N N . LEU A 1 91 ? -7.675 9.040 14.978 1.00 89.88 91 LEU A N 1
ATOM 701 C CA . LEU A 1 91 ? -8.723 9.886 15.556 1.00 89.88 91 LEU A CA 1
ATOM 702 C C . LEU A 1 91 ? -10.026 9.111 15.777 1.00 89.88 91 LEU A C 1
ATOM 704 O O . LEU A 1 91 ? -10.704 9.331 16.775 1.00 89.88 91 LEU A O 1
ATOM 708 N N . THR A 1 92 ? -10.367 8.179 14.883 1.00 87.94 92 THR A N 1
ATOM 709 C CA . THR A 1 92 ? -11.533 7.300 15.054 1.00 87.94 92 THR A CA 1
ATOM 710 C C . THR A 1 92 ? -11.359 6.374 16.260 1.00 87.94 92 THR A C 1
ATOM 712 O O . THR A 1 92 ? -12.293 6.217 17.041 1.00 87.94 92 THR A O 1
ATOM 715 N N . ILE A 1 93 ? -10.172 5.794 16.454 1.00 87.81 93 ILE A N 1
ATOM 716 C CA . ILE A 1 93 ? -9.880 4.912 17.592 1.00 87.81 93 ILE A CA 1
ATOM 717 C C . ILE A 1 93 ? -9.981 5.675 18.915 1.00 87.81 93 ILE A C 1
ATOM 719 O O . ILE A 1 93 ? -10.658 5.211 19.834 1.00 87.81 93 ILE A O 1
ATOM 723 N N . VAL A 1 94 ? -9.340 6.844 18.990 1.00 87.19 94 VAL A N 1
ATOM 724 C CA . VAL A 1 94 ? -9.261 7.659 20.208 1.00 87.19 94 VAL A CA 1
ATOM 725 C C . VAL A 1 94 ? -10.612 8.292 20.544 1.00 87.19 94 VAL A C 1
ATOM 727 O O . VAL A 1 94 ? -11.125 8.097 21.642 1.00 87.19 94 VAL A O 1
ATOM 730 N N . ASN A 1 95 ? -11.225 9.011 19.600 1.00 83.38 95 ASN A N 1
ATOM 731 C CA . ASN A 1 95 ? -12.405 9.830 19.892 1.00 83.38 95 ASN A CA 1
ATOM 732 C C . ASN A 1 95 ? -13.710 9.031 19.921 1.00 83.38 95 ASN A C 1
ATOM 734 O O . ASN A 1 95 ? -14.619 9.387 20.663 1.00 83.38 95 ASN A O 1
ATOM 738 N N . ALA A 1 96 ? -13.830 7.957 19.133 1.00 73.31 96 ALA A N 1
ATOM 739 C CA . ALA A 1 96 ? -15.027 7.111 19.154 1.00 73.31 96 ALA A CA 1
ATOM 740 C C . ALA A 1 96 ? -14.929 5.973 20.189 1.00 73.31 96 ALA A C 1
ATOM 742 O O . ALA A 1 96 ? -15.707 5.020 20.122 1.00 73.31 96 ALA A O 1
ATOM 743 N N . ALA A 1 97 ? -13.954 6.043 21.110 1.00 73.12 97 ALA A N 1
ATOM 744 C CA . ALA A 1 97 ? -13.666 5.038 22.136 1.00 73.12 97 ALA A CA 1
ATOM 745 C C . ALA A 1 97 ? -13.563 3.601 21.582 1.00 73.12 97 ALA A C 1
ATOM 747 O O . ALA A 1 97 ? -13.854 2.617 22.266 1.00 73.12 97 ALA A O 1
ATOM 748 N N . LYS A 1 98 ? -13.093 3.452 20.337 1.00 79.44 98 LYS A N 1
ATOM 749 C CA . LYS A 1 98 ? -12.922 2.153 19.665 1.00 79.44 98 LYS A CA 1
ATOM 750 C C . LYS A 1 98 ? -11.641 1.433 20.103 1.00 79.44 98 LYS A C 1
ATOM 752 O O . LYS A 1 98 ? -11.149 0.556 19.400 1.00 79.44 98 LYS A O 1
ATOM 757 N N . GLY A 1 99 ? -11.136 1.720 21.306 1.00 75.19 99 GLY A N 1
ATOM 758 C CA . GLY A 1 99 ? -10.017 0.997 21.924 1.00 75.19 99 GLY A CA 1
ATOM 759 C C . GLY A 1 99 ? -10.270 -0.510 22.058 1.00 75.19 99 GLY A C 1
ATOM 760 O O . GLY A 1 99 ? -9.327 -1.296 22.127 1.00 75.19 99 GLY A O 1
ATOM 761 N N . ILE A 1 100 ? -11.535 -0.942 21.998 1.00 83.50 100 ILE A N 1
ATOM 762 C CA . ILE A 1 100 ? -11.900 -2.360 21.925 1.00 83.50 100 ILE A CA 1
ATOM 763 C C . ILE A 1 100 ? -11.315 -3.067 20.692 1.00 83.50 100 ILE A C 1
ATOM 765 O O . ILE A 1 100 ? -11.016 -4.256 20.771 1.00 83.50 100 ILE A O 1
ATOM 769 N N . TRP A 1 101 ? -11.085 -2.360 19.576 1.00 85.88 101 TRP A N 1
ATOM 770 C CA . TRP A 1 101 ? -10.450 -2.934 18.385 1.00 85.88 101 TRP A CA 1
ATOM 771 C C . TRP A 1 101 ? -9.030 -3.406 18.668 1.00 85.88 101 TRP A C 1
ATOM 773 O O . TRP A 1 101 ? -8.654 -4.482 18.215 1.00 85.88 101 TRP A O 1
ATOM 783 N N . LEU A 1 102 ? -8.280 -2.643 19.467 1.00 85.00 102 LEU A N 1
ATOM 784 C CA . LEU A 1 102 ? -6.905 -2.973 19.843 1.00 85.00 102 LEU A CA 1
ATOM 785 C C . LEU A 1 102 ? -6.848 -4.271 20.661 1.00 85.00 102 LEU A C 1
ATOM 787 O O . LEU A 1 102 ? -5.908 -5.047 20.534 1.00 85.00 102 LEU A O 1
ATOM 791 N N . ARG A 1 103 ? -7.882 -4.530 21.475 1.00 85.56 103 ARG A N 1
ATOM 792 C CA . ARG A 1 103 ? -8.008 -5.768 22.260 1.00 85.56 103 ARG A CA 1
ATOM 793 C C . ARG A 1 103 ? -8.526 -6.941 21.430 1.00 85.56 103 ARG A C 1
ATOM 795 O O . ARG A 1 103 ? -8.067 -8.059 21.617 1.00 85.56 103 ARG A O 1
ATOM 802 N N . LYS A 1 104 ? -9.484 -6.696 20.530 1.00 88.56 104 LYS A N 1
ATOM 803 C CA . LYS A 1 104 ? -10.102 -7.734 19.689 1.00 88.56 104 LYS A CA 1
ATOM 804 C C . LYS A 1 104 ? -9.173 -8.210 18.571 1.00 88.56 104 LYS A C 1
ATOM 806 O O . LYS A 1 104 ? -9.217 -9.378 18.202 1.00 88.56 104 LYS A O 1
ATOM 811 N N . PHE A 1 105 ? -8.333 -7.320 18.047 1.00 88.75 105 PHE A N 1
ATOM 812 C CA . PHE A 1 105 ? -7.398 -7.599 16.960 1.00 88.75 105 PHE A CA 1
ATOM 813 C C . PHE A 1 105 ? -5.968 -7.193 17.353 1.00 88.75 105 PHE A C 1
ATOM 815 O O . PHE A 1 105 ? -5.431 -6.240 16.795 1.00 88.75 105 PHE A O 1
ATOM 822 N N . PRO A 1 106 ? -5.330 -7.902 18.303 1.00 89.12 106 PRO A N 1
ATOM 823 C CA . PRO A 1 106 ? -4.045 -7.484 18.864 1.00 89.12 106 PRO A CA 1
ATOM 824 C C . PRO A 1 106 ? -2.847 -7.781 17.952 1.00 89.12 106 PRO A C 1
ATOM 826 O O . PRO A 1 106 ? -1.799 -7.158 18.105 1.00 89.12 106 PRO A O 1
ATOM 829 N N . LEU A 1 107 ? -2.977 -8.712 16.999 1.00 88.25 107 LEU A N 1
ATOM 830 C CA . LEU A 1 107 ? -1.860 -9.215 16.185 1.00 88.25 107 LEU A CA 1
ATOM 831 C C . LEU A 1 107 ? -1.023 -8.120 15.490 1.00 88.25 107 LEU A C 1
ATOM 833 O O . LEU A 1 107 ? 0.201 -8.181 15.587 1.00 88.25 107 LEU A O 1
ATOM 837 N N . PRO A 1 108 ? -1.604 -7.085 14.854 1.00 87.69 108 PRO A N 1
ATOM 838 C CA . PRO A 1 108 ? -0.808 -6.017 14.249 1.00 87.69 108 PRO A CA 1
ATOM 839 C C . PRO A 1 108 ? -0.048 -5.173 15.272 1.00 87.69 108 PRO A C 1
ATOM 841 O O . PRO A 1 108 ? 1.020 -4.662 14.959 1.00 87.69 108 PRO A O 1
ATOM 844 N N . LEU A 1 109 ? -0.576 -5.013 16.491 1.00 86.62 109 LEU A N 1
ATOM 845 C CA . LEU A 1 109 ? 0.143 -4.305 17.556 1.00 86.62 109 LEU A CA 1
ATOM 846 C C . LEU A 1 109 ? 1.308 -5.143 18.058 1.00 86.62 109 LEU A C 1
ATOM 848 O O . LEU A 1 109 ? 2.392 -4.606 18.255 1.00 86.62 109 LEU A O 1
ATOM 852 N N . LEU A 1 110 ? 1.101 -6.453 18.216 1.00 89.69 110 LEU A N 1
ATOM 853 C CA . LEU A 1 110 ? 2.176 -7.383 18.556 1.00 89.69 110 LEU A CA 1
ATOM 854 C C . LEU A 1 110 ? 3.283 -7.339 17.502 1.00 89.69 110 LEU A C 1
ATOM 856 O O . LEU A 1 110 ? 4.455 -7.312 17.860 1.00 89.69 110 LEU A O 1
ATOM 860 N N . TRP A 1 111 ? 2.922 -7.239 16.222 1.00 89.62 111 TRP A N 1
ATOM 861 C CA . TRP A 1 111 ? 3.890 -7.029 15.152 1.00 89.62 111 TRP A CA 1
ATOM 862 C C . TRP A 1 111 ? 4.658 -5.708 15.304 1.00 89.62 111 TRP A C 1
ATOM 864 O O . TRP A 1 111 ? 5.883 -5.735 15.266 1.00 89.62 111 TRP A O 1
ATOM 874 N N . LEU A 1 112 ? 3.997 -4.576 15.576 1.00 89.62 112 LEU A N 1
ATOM 875 C CA . LEU A 1 112 ? 4.699 -3.304 15.825 1.00 89.62 112 LEU A CA 1
ATOM 876 C C . LEU A 1 112 ? 5.645 -3.375 17.033 1.00 89.62 112 LEU A C 1
ATOM 878 O O . LEU A 1 112 ? 6.724 -2.788 17.006 1.00 89.62 112 LEU A O 1
ATOM 882 N N . ILE A 1 113 ? 5.271 -4.120 18.076 1.00 90.06 113 ILE A N 1
ATOM 883 C CA . ILE A 1 113 ? 6.112 -4.330 19.262 1.00 90.06 113 ILE A CA 1
ATOM 884 C C . ILE A 1 113 ? 7.423 -5.042 18.894 1.00 90.06 113 ILE A C 1
ATOM 886 O O . ILE A 1 113 ? 8.453 -4.755 19.503 1.00 90.06 113 ILE A O 1
ATOM 890 N N . THR A 1 114 ? 7.434 -5.894 17.859 1.00 90.31 114 THR A N 1
ATOM 891 C CA . THR A 1 114 ? 8.671 -6.547 17.386 1.00 90.31 114 THR A CA 1
ATOM 892 C C . THR A 1 114 ? 9.719 -5.569 16.853 1.00 90.31 114 THR A C 1
ATOM 894 O O . THR A 1 114 ? 10.882 -5.945 16.727 1.00 90.31 114 THR A O 1
ATOM 897 N N . PHE A 1 115 ? 9.354 -4.309 16.594 1.00 89.69 115 PHE A N 1
ATOM 898 C CA . PHE A 1 115 ? 10.296 -3.270 16.177 1.00 89.69 115 PHE A CA 1
ATOM 899 C C . PHE A 1 115 ? 10.964 -2.543 17.346 1.00 89.69 115 PHE A C 1
ATOM 901 O O . PHE A 1 115 ? 11.999 -1.911 17.143 1.00 89.69 115 PHE A O 1
ATOM 908 N N . LEU A 1 116 ? 10.442 -2.668 18.575 1.00 89.00 116 LEU A N 1
ATOM 909 C CA . LEU A 1 116 ? 11.034 -2.027 19.757 1.00 89.00 116 LEU A CA 1
ATOM 910 C C . LEU A 1 116 ? 12.496 -2.433 20.000 1.00 89.00 116 LEU A C 1
ATOM 912 O O . LEU A 1 116 ? 13.300 -1.532 20.226 1.00 89.00 116 LEU A O 1
ATOM 916 N N . PRO A 1 117 ? 12.901 -3.717 19.890 1.00 89.50 117 PRO A N 1
ATOM 917 C CA . PRO A 1 117 ? 14.313 -4.085 19.994 1.00 89.50 117 PRO A CA 1
ATOM 918 C C . PRO A 1 117 ? 15.186 -3.347 18.971 1.00 89.50 117 PRO A C 1
ATOM 920 O O . PRO A 1 117 ? 16.261 -2.860 19.308 1.00 89.50 117 PRO A O 1
ATOM 923 N N . GLY A 1 118 ? 14.688 -3.192 17.740 1.00 86.00 118 GLY A N 1
ATOM 924 C CA . GLY A 1 118 ? 15.367 -2.444 16.684 1.00 86.00 118 GLY A CA 1
ATOM 925 C C . GLY A 1 118 ? 15.461 -0.940 16.953 1.00 86.00 118 GLY A C 1
ATOM 926 O O . GLY A 1 118 ? 16.303 -0.284 16.357 1.00 86.00 118 GLY A O 1
ATOM 927 N N . ILE A 1 119 ? 14.643 -0.375 17.841 1.00 89.19 119 ILE A N 1
ATOM 928 C CA . ILE A 1 119 ? 14.783 1.017 18.296 1.00 89.19 119 ILE A CA 1
ATOM 929 C C . ILE A 1 119 ? 15.758 1.090 19.476 1.00 89.19 119 ILE A C 1
ATOM 931 O O . ILE A 1 119 ? 16.640 1.940 19.487 1.00 89.19 119 ILE A O 1
ATOM 935 N N . CYS A 1 120 ? 15.621 0.199 20.460 1.00 89.94 120 CYS A N 1
ATOM 936 C CA . CYS A 1 120 ? 16.404 0.240 21.696 1.00 89.94 120 CYS A CA 1
ATOM 937 C C . CYS A 1 120 ? 17.885 -0.116 21.506 1.00 89.94 120 CYS A C 1
ATOM 939 O O . CYS A 1 120 ? 18.719 0.391 22.249 1.00 89.94 120 CYS A O 1
ATOM 941 N N . PHE A 1 121 ? 18.209 -0.984 20.543 1.00 91.38 121 PHE A N 1
ATOM 942 C CA . PHE A 1 121 ? 19.558 -1.539 20.373 1.00 91.38 121 PHE A CA 1
ATOM 943 C C . PHE A 1 121 ? 20.220 -1.176 19.037 1.00 91.38 121 PHE A C 1
ATOM 945 O O . PHE A 1 121 ? 21.249 -1.753 18.695 1.00 91.38 121 PHE A O 1
ATOM 952 N N . SER A 1 122 ? 19.643 -0.264 18.250 1.00 88.81 122 SER A N 1
ATOM 953 C CA . SER A 1 122 ? 20.196 0.080 16.935 1.00 88.81 122 SER A CA 1
ATOM 954 C C . SER A 1 122 ? 21.225 1.197 17.018 1.00 88.81 122 SER A C 1
ATOM 956 O O . SER A 1 122 ? 20.962 2.266 17.565 1.00 88.81 122 SER A O 1
ATOM 958 N N . GLU A 1 123 ? 22.369 0.970 16.376 1.00 89.69 123 GLU A N 1
ATOM 959 C CA . GLU A 1 123 ? 23.387 1.991 16.111 1.00 89.69 123 GLU A CA 1
ATOM 960 C C . GLU A 1 123 ? 22.897 3.043 15.093 1.00 89.69 123 GLU A C 1
ATOM 962 O O . GLU A 1 123 ? 23.426 4.150 15.025 1.00 89.69 123 GLU A O 1
AT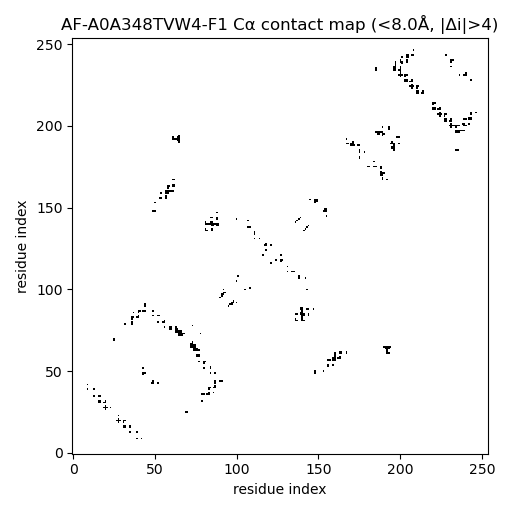OM 967 N N . LEU A 1 124 ? 21.842 2.726 14.328 1.00 90.69 124 LEU A N 1
ATOM 968 C CA . LEU A 1 124 ? 21.211 3.579 13.318 1.00 90.69 124 LEU A CA 1
ATOM 969 C C . LEU A 1 124 ? 19.804 3.997 13.767 1.00 90.69 124 LEU A C 1
ATOM 971 O O . LEU A 1 124 ? 18.802 3.677 13.120 1.00 90.69 124 LEU A O 1
ATOM 975 N N . LEU A 1 125 ? 19.724 4.713 14.892 1.00 88.50 125 LEU A N 1
ATOM 976 C CA . LEU A 1 125 ? 18.457 5.079 15.534 1.00 88.50 125 LEU A CA 1
ATOM 977 C C . LEU A 1 125 ? 17.479 5.792 14.583 1.00 88.50 125 LEU A C 1
ATOM 979 O O . LEU A 1 125 ? 16.296 5.459 14.560 1.00 88.50 125 LEU A O 1
ATOM 983 N N . ASP A 1 126 ? 17.965 6.731 13.767 1.00 84.44 126 ASP A N 1
ATOM 984 C CA . ASP A 1 126 ? 17.129 7.472 12.810 1.00 84.44 126 ASP A CA 1
ATOM 985 C C . ASP A 1 126 ? 16.459 6.539 11.784 1.00 84.44 126 ASP A C 1
ATOM 987 O O . ASP A 1 126 ? 15.255 6.626 11.533 1.00 84.44 126 ASP A O 1
ATOM 991 N N . ALA A 1 127 ? 17.205 5.568 11.249 1.00 84.69 127 ALA A N 1
ATOM 992 C CA . ALA A 1 127 ? 16.669 4.590 10.305 1.00 84.69 127 ALA A CA 1
ATOM 993 C C . ALA A 1 127 ? 15.630 3.671 10.971 1.00 84.69 127 ALA A C 1
ATOM 995 O O . ALA A 1 127 ? 14.561 3.429 10.405 1.00 84.69 127 ALA A O 1
ATOM 996 N N . SER A 1 128 ? 15.907 3.210 12.193 1.00 86.81 128 SER A N 1
ATOM 997 C CA . SER A 1 128 ? 14.988 2.372 12.971 1.00 86.81 128 SER A CA 1
ATOM 998 C C . SER A 1 128 ? 13.681 3.087 13.318 1.00 86.81 128 SER A C 1
ATOM 1000 O O . SER A 1 128 ? 12.602 2.492 13.218 1.00 86.81 128 SER A O 1
ATOM 1002 N N . LEU A 1 129 ? 13.754 4.365 13.701 1.00 87.38 129 LEU A N 1
ATOM 1003 C CA . LEU A 1 129 ? 12.581 5.186 13.998 1.00 87.38 129 LEU A CA 1
ATOM 1004 C C . LEU A 1 129 ? 11.735 5.408 12.744 1.00 87.38 129 LEU A C 1
ATOM 1006 O O . LEU A 1 129 ? 10.526 5.176 12.783 1.00 87.38 129 LEU A O 1
ATOM 1010 N N . LYS A 1 130 ? 12.361 5.777 11.620 1.00 84.88 130 LYS A N 1
ATOM 1011 C CA . LYS A 1 130 ? 11.676 5.942 10.328 1.00 84.88 130 LYS A CA 1
ATOM 1012 C C . LYS A 1 130 ? 10.990 4.653 9.884 1.00 84.88 130 LYS A C 1
ATOM 1014 O O . LYS A 1 130 ? 9.811 4.675 9.534 1.00 84.88 130 LYS A O 1
ATOM 1019 N N . PHE A 1 131 ? 11.688 3.520 9.959 1.00 85.19 131 PHE A N 1
ATOM 1020 C CA . PHE A 1 131 ? 11.129 2.212 9.623 1.00 85.19 131 PHE A CA 1
ATOM 1021 C C . PHE A 1 131 ? 9.916 1.868 10.499 1.00 85.19 131 PHE A C 1
ATOM 1023 O O . PHE A 1 131 ? 8.866 1.472 9.990 1.00 85.19 131 PHE A O 1
ATOM 1030 N N . SER A 1 132 ? 10.028 2.065 11.812 1.00 89.31 132 SER A N 1
ATOM 1031 C CA . SER A 1 132 ? 8.945 1.775 12.758 1.00 89.31 132 SER A CA 1
ATOM 1032 C C . SER A 1 132 ? 7.739 2.693 12.544 1.00 89.31 132 SER A C 1
ATOM 1034 O O . SER A 1 132 ? 6.600 2.227 12.563 1.00 89.31 132 SER A O 1
ATOM 1036 N N . ALA A 1 133 ? 7.976 3.979 12.273 1.00 88.31 133 ALA A N 1
ATOM 1037 C CA . ALA A 1 133 ? 6.930 4.953 11.978 1.00 88.31 133 ALA A CA 1
ATOM 1038 C C . ALA A 1 133 ? 6.175 4.610 10.685 1.00 88.31 133 ALA A C 1
ATOM 1040 O O . ALA A 1 133 ? 4.944 4.596 10.687 1.00 88.31 133 ALA A O 1
ATOM 1041 N N . LEU A 1 134 ? 6.888 4.262 9.607 1.00 86.88 134 LEU A N 1
ATOM 1042 C CA . LEU A 1 134 ? 6.276 3.855 8.339 1.00 86.88 134 LEU A CA 1
ATOM 1043 C C . LEU A 1 134 ? 5.387 2.622 8.519 1.00 86.88 134 LEU A C 1
ATOM 1045 O O . LE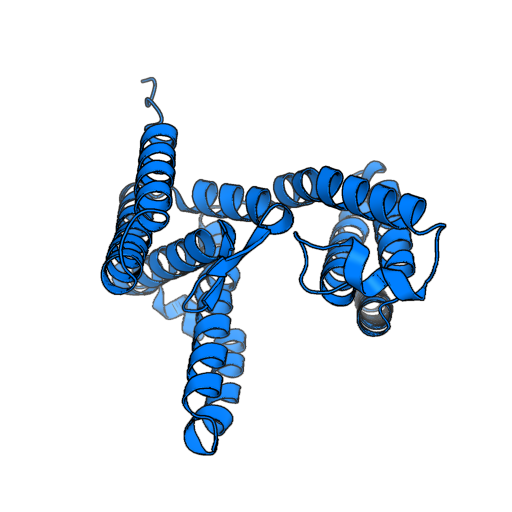U A 1 134 ? 4.225 2.632 8.113 1.00 86.88 134 LEU A O 1
ATOM 1049 N N . ASN A 1 135 ? 5.884 1.582 9.191 1.00 89.06 135 ASN A N 1
ATOM 1050 C CA . ASN A 1 135 ? 5.073 0.396 9.465 1.00 89.06 135 ASN A CA 1
ATOM 1051 C C . ASN A 1 135 ? 3.887 0.709 10.395 1.00 89.06 135 ASN A C 1
ATOM 1053 O O . ASN A 1 135 ? 2.793 0.185 10.190 1.00 89.06 135 ASN A O 1
ATOM 1057 N N . GLY A 1 136 ? 4.059 1.611 11.366 1.00 90.88 136 GLY A N 1
ATOM 1058 C CA . GLY A 1 136 ? 2.973 2.126 12.201 1.00 90.88 136 GLY A CA 1
ATOM 1059 C C . GLY A 1 136 ? 1.864 2.786 11.378 1.00 90.88 136 GLY A C 1
ATOM 1060 O O . GLY A 1 136 ? 0.689 2.470 11.567 1.00 90.88 136 GLY A O 1
ATOM 1061 N N . ILE A 1 137 ? 2.227 3.632 10.407 1.00 90.94 137 ILE A N 1
ATOM 1062 C CA . ILE A 1 137 ? 1.285 4.233 9.451 1.00 90.94 137 ILE A CA 1
ATOM 1063 C C . ILE A 1 137 ? 0.558 3.143 8.662 1.00 90.94 137 ILE A C 1
ATOM 1065 O O . ILE A 1 137 ? -0.660 3.222 8.514 1.00 90.94 137 ILE A O 1
ATOM 1069 N N . PHE A 1 138 ? 1.255 2.099 8.203 1.00 86.94 138 PHE A N 1
ATOM 1070 C CA . PHE A 1 138 ? 0.613 0.993 7.488 1.00 86.94 138 PHE A CA 1
ATOM 1071 C C . PHE A 1 138 ? -0.401 0.235 8.356 1.00 86.94 138 PHE A C 1
ATOM 1073 O O . PHE A 1 138 ? -1.532 0.002 7.923 1.00 86.94 138 PHE A O 1
ATOM 1080 N N . VAL A 1 139 ? -0.037 -0.110 9.593 1.00 91.19 139 VAL A N 1
ATOM 1081 C CA . VAL A 1 139 ? -0.931 -0.809 10.530 1.00 91.19 139 VAL A CA 1
ATOM 1082 C C . VAL A 1 139 ? -2.148 0.044 10.868 1.00 91.19 139 VAL A C 1
ATOM 1084 O O . VAL A 1 139 ? -3.287 -0.413 10.760 1.00 91.19 139 VAL A O 1
ATOM 1087 N N . VAL A 1 140 ? -1.932 1.294 11.269 1.00 91.31 140 VAL A N 1
ATOM 1088 C CA . VAL A 1 140 ? -3.025 2.177 11.683 1.00 91.31 140 VAL A CA 1
ATOM 1089 C C . VAL A 1 140 ? -3.888 2.560 10.482 1.00 91.31 140 VAL A C 1
ATOM 1091 O O . VAL A 1 140 ? -5.107 2.421 10.532 1.00 91.31 140 VAL A O 1
ATOM 1094 N N . GLY A 1 141 ? -3.276 2.986 9.381 1.00 90.44 141 GLY A N 1
ATOM 1095 C CA . GLY A 1 141 ? -3.977 3.450 8.189 1.00 90.44 141 GLY A CA 1
ATOM 1096 C C . GLY A 1 141 ? -4.728 2.353 7.450 1.00 90.44 141 GLY A C 1
ATOM 1097 O O . GLY A 1 141 ? -5.887 2.556 7.098 1.00 90.44 141 GLY A O 1
ATOM 1098 N N . PHE A 1 142 ? -4.116 1.187 7.235 1.00 89.00 142 PHE A N 1
ATOM 1099 C CA . PHE A 1 142 ? -4.707 0.157 6.379 1.00 89.00 142 PHE A CA 1
ATOM 1100 C C . PHE A 1 142 ? -5.294 -1.015 7.152 1.00 89.00 142 PHE A C 1
ATOM 1102 O O . PHE A 1 142 ? -6.424 -1.391 6.854 1.00 89.00 142 PHE A O 1
ATOM 1109 N N . TYR A 1 143 ? -4.614 -1.574 8.158 1.00 90.62 143 TYR A N 1
ATOM 1110 C CA . TYR A 1 143 ? -5.193 -2.699 8.905 1.00 90.62 143 TYR A CA 1
ATOM 1111 C C . TYR A 1 143 ? -6.406 -2.245 9.725 1.00 90.62 143 TYR A C 1
ATOM 1113 O O . TYR A 1 143 ? -7.529 -2.710 9.509 1.00 90.62 143 TYR A O 1
ATOM 1121 N N . TYR A 1 144 ? -6.210 -1.273 10.621 1.00 91.12 144 TYR A N 1
ATOM 1122 C CA . TYR A 1 144 ? -7.321 -0.718 11.396 1.00 91.12 144 TYR A CA 1
ATOM 1123 C C . TYR A 1 144 ? -8.275 0.102 10.526 1.00 91.12 144 TYR A C 1
ATOM 1125 O O . TYR A 1 144 ? -9.474 0.131 10.802 1.00 91.12 144 TYR A O 1
ATOM 1133 N N . GLY A 1 145 ? -7.787 0.690 9.430 1.00 90.69 145 GLY A N 1
ATOM 1134 C CA . GLY A 1 145 ? -8.644 1.293 8.411 1.00 90.69 145 GLY A CA 1
ATOM 1135 C C . GLY A 1 145 ? -9.612 0.295 7.781 1.00 90.69 145 GLY A C 1
ATOM 1136 O O . GLY A 1 145 ? -10.796 0.599 7.666 1.00 90.69 145 GLY A O 1
ATOM 1137 N N . CYS A 1 146 ? -9.164 -0.918 7.443 1.00 89.31 146 CYS A N 1
ATOM 1138 C CA . CYS A 1 146 ? -10.040 -1.969 6.920 1.00 89.31 146 CYS A CA 1
ATOM 1139 C C . CYS A 1 146 ? -11.094 -2.398 7.943 1.00 89.31 146 CYS A C 1
ATOM 1141 O O . CYS A 1 146 ? -12.254 -2.560 7.571 1.00 89.31 146 CYS A O 1
ATOM 1143 N N . ILE A 1 147 ? -10.733 -2.513 9.226 1.00 90.12 147 ILE A N 1
ATOM 1144 C CA . ILE A 1 147 ? -11.706 -2.770 10.302 1.00 90.12 147 ILE A CA 1
ATOM 1145 C C . ILE A 1 147 ? -12.735 -1.633 10.370 1.00 90.12 147 ILE A C 1
ATOM 1147 O O . ILE A 1 147 ? -13.940 -1.886 10.395 1.00 90.12 147 ILE A O 1
ATOM 1151 N N . ALA A 1 148 ? -12.276 -0.379 10.331 1.00 89.88 148 ALA A N 1
ATOM 1152 C CA . ALA A 1 148 ? -13.144 0.793 10.366 1.00 89.88 148 ALA A CA 1
ATOM 1153 C C . ALA A 1 148 ? -14.085 0.874 9.151 1.00 89.88 148 ALA A C 1
ATOM 1155 O O . ALA A 1 148 ? -15.220 1.330 9.284 1.00 89.88 148 ALA A O 1
ATOM 1156 N N . LEU A 1 149 ? -13.638 0.437 7.970 1.00 90.31 149 LEU A N 1
ATOM 1157 C CA . LEU A 1 149 ? -14.476 0.327 6.775 1.00 90.31 149 LEU A CA 1
ATOM 1158 C C . LEU A 1 149 ? -15.480 -0.823 6.883 1.00 90.31 149 LEU A C 1
ATOM 1160 O O . LEU A 1 149 ? -16.653 -0.628 6.565 1.00 90.31 149 LEU A O 1
ATOM 1164 N N . ALA A 1 150 ? -15.043 -1.984 7.373 1.00 88.69 150 ALA A N 1
ATOM 1165 C CA . ALA A 1 150 ? -15.890 -3.157 7.541 1.00 88.69 150 ALA A CA 1
ATOM 1166 C C . ALA A 1 150 ? -17.046 -2.893 8.517 1.00 88.69 150 ALA A C 1
ATOM 1168 O O . ALA A 1 150 ? -18.184 -3.236 8.207 1.00 88.69 150 ALA A O 1
ATOM 1169 N N . GLU A 1 151 ? -16.802 -2.203 9.640 1.00 87.44 151 GLU A N 1
ATOM 1170 C CA . GLU A 1 151 ? -17.878 -1.785 10.557 1.00 87.44 151 GLU A CA 1
ATOM 1171 C C . GLU A 1 151 ? -18.896 -0.840 9.900 1.00 87.44 151 GLU A C 1
ATOM 1173 O O . GLU A 1 151 ? -20.057 -0.809 10.298 1.00 87.44 151 GLU A O 1
ATOM 1178 N N . ARG A 1 152 ? -18.484 -0.083 8.875 1.00 85.44 152 ARG A N 1
ATOM 1179 C CA . ARG A 1 152 ? -19.366 0.793 8.086 1.00 85.44 152 ARG A CA 1
ATOM 1180 C C . ARG A 1 152 ? -20.035 0.064 6.914 1.00 85.44 152 ARG A C 1
ATOM 1182 O O . ARG A 1 152 ? -20.692 0.709 6.103 1.00 85.44 152 ARG A O 1
ATOM 1189 N N . GLY A 1 153 ? -19.833 -1.249 6.779 1.00 84.88 153 GLY A N 1
ATOM 1190 C CA . GLY A 1 153 ? -20.323 -2.043 5.649 1.00 84.88 153 GLY A CA 1
ATOM 1191 C C . GLY A 1 153 ? -19.643 -1.712 4.314 1.00 84.88 153 GLY A C 1
ATOM 1192 O O . GLY A 1 153 ? -20.134 -2.106 3.256 1.00 84.88 153 GLY A O 1
ATOM 1193 N N . ILE A 1 154 ? -18.520 -0.986 4.337 1.00 86.56 154 ILE A N 1
ATOM 1194 C CA . ILE A 1 154 ? -17.783 -0.585 3.138 1.00 86.56 154 ILE A CA 1
ATOM 1195 C C . ILE A 1 154 ? -16.768 -1.679 2.812 1.00 86.56 154 ILE A C 1
ATOM 1197 O O . ILE A 1 154 ? -15.880 -1.986 3.606 1.00 86.56 154 ILE A O 1
ATOM 1201 N N . ARG A 1 155 ? -16.887 -2.269 1.620 1.00 83.50 155 ARG A N 1
ATOM 1202 C CA . ARG A 1 155 ? -15.926 -3.264 1.127 1.00 83.50 155 ARG A CA 1
ATOM 1203 C C . ARG A 1 155 ? -14.611 -2.595 0.731 1.00 83.50 155 ARG A C 1
ATOM 1205 O O . ARG A 1 155 ? -14.606 -1.461 0.255 1.00 83.50 155 ARG A O 1
ATOM 1212 N N . PHE A 1 156 ? -13.506 -3.322 0.883 1.00 80.94 156 PHE A N 1
ATOM 1213 C CA . PHE A 1 156 ? -12.194 -2.840 0.461 1.00 80.94 156 PHE A CA 1
ATOM 1214 C C . PHE A 1 156 ? -12.170 -2.571 -1.060 1.00 80.94 156 PHE A C 1
ATOM 1216 O O . PHE A 1 156 ? -12.593 -3.440 -1.831 1.00 80.94 156 PHE A O 1
ATOM 1223 N N . PRO A 1 157 ? -11.688 -1.401 -1.519 1.00 85.31 157 PRO A N 1
ATOM 1224 C CA . PRO A 1 157 ? -11.752 -0.995 -2.923 1.00 85.31 157 PRO A CA 1
ATOM 1225 C C . PRO A 1 157 ? -10.630 -1.628 -3.768 1.00 85.31 157 PRO A C 1
ATOM 1227 O O . PRO A 1 157 ? -9.780 -0.934 -4.319 1.00 85.31 157 PRO A O 1
ATOM 1230 N N . TYR A 1 158 ? -10.637 -2.955 -3.922 1.00 86.25 158 TYR A N 1
ATOM 1231 C CA . TYR A 1 158 ? -9.643 -3.658 -4.747 1.00 86.25 158 TYR A CA 1
ATOM 1232 C C . TYR A 1 158 ? -9.801 -3.387 -6.255 1.00 86.25 158 TYR A C 1
ATOM 1234 O O . TYR A 1 158 ? -8.816 -3.424 -6.984 1.00 86.25 158 TYR A O 1
ATOM 1242 N N . LEU A 1 159 ? -11.012 -3.089 -6.748 1.00 88.44 159 LEU A N 1
ATOM 1243 C CA . LEU A 1 159 ? -11.237 -2.813 -8.177 1.00 88.44 159 LEU A CA 1
ATOM 1244 C C . LEU A 1 159 ? -10.512 -1.543 -8.663 1.00 88.44 159 LEU A C 1
ATOM 1246 O O . LEU A 1 159 ? -9.789 -1.649 -9.651 1.00 88.44 159 LEU A O 1
ATOM 1250 N N . PRO A 1 160 ? -10.627 -0.377 -7.989 1.00 90.12 160 PRO A N 1
ATOM 1251 C CA . PRO A 1 160 ? -9.815 0.799 -8.312 1.00 90.12 160 PRO A CA 1
ATOM 1252 C C . PRO A 1 160 ? -8.315 0.504 -8.376 1.00 90.12 160 PRO A C 1
ATOM 1254 O O . PRO A 1 160 ? -7.642 0.970 -9.289 1.00 90.12 160 PRO A O 1
ATOM 1257 N N . TYR A 1 161 ? -7.814 -0.321 -7.455 1.00 91.12 161 TYR A N 1
ATOM 1258 C CA . TYR A 1 161 ? -6.409 -0.717 -7.420 1.00 91.12 161 TYR A CA 1
ATOM 1259 C C . TYR A 1 161 ? -6.005 -1.556 -8.642 1.00 91.12 161 TYR A C 1
ATOM 1261 O O . TYR A 1 161 ? -4.999 -1.269 -9.286 1.00 91.12 161 TYR A O 1
ATOM 1269 N N . ILE A 1 162 ? -6.817 -2.553 -9.018 1.00 91.44 162 ILE A N 1
ATOM 1270 C CA . ILE A 1 162 ? -6.586 -3.367 -10.224 1.00 91.44 162 ILE A CA 1
ATOM 1271 C C . ILE A 1 162 ? -6.605 -2.490 -11.482 1.00 91.44 162 ILE A C 1
ATOM 1273 O O . ILE A 1 162 ? -5.734 -2.629 -12.334 1.00 91.44 162 ILE A O 1
ATOM 1277 N N . ILE A 1 163 ? -7.564 -1.566 -11.592 1.00 91.19 163 ILE A N 1
ATOM 1278 C CA . ILE A 1 163 ? -7.672 -0.656 -12.743 1.00 91.19 163 ILE A CA 1
ATOM 1279 C C . ILE A 1 163 ? -6.426 0.232 -12.847 1.00 91.19 163 ILE A C 1
ATOM 1281 O O . ILE A 1 163 ? -5.865 0.378 -13.931 1.00 91.19 163 ILE A O 1
ATOM 1285 N N . ALA A 1 164 ? -5.959 0.782 -11.726 1.00 92.50 164 ALA A N 1
ATOM 1286 C CA . ALA A 1 164 ? -4.767 1.623 -11.674 1.00 92.50 164 ALA A CA 1
ATOM 1287 C C . ALA A 1 164 ? -3.463 0.878 -12.007 1.00 92.50 164 ALA A C 1
ATOM 1289 O O . ALA A 1 164 ? -2.510 1.492 -12.479 1.00 92.50 164 ALA A O 1
ATOM 1290 N N . LEU A 1 165 ? -3.411 -0.442 -11.816 1.00 92.81 165 LEU A N 1
ATOM 1291 C CA . LEU A 1 165 ? -2.253 -1.260 -12.186 1.00 92.81 165 LEU A CA 1
ATOM 1292 C C . LEU A 1 165 ? -2.109 -1.502 -13.689 1.00 92.81 165 LEU A C 1
ATOM 1294 O O . LEU A 1 165 ? -1.002 -1.796 -14.147 1.00 92.81 165 LEU A O 1
ATOM 1298 N N . ILE A 1 166 ? -3.196 -1.399 -14.456 1.00 92.62 166 ILE A N 1
ATOM 1299 C CA . ILE A 1 166 ? -3.181 -1.614 -15.909 1.00 92.62 166 ILE A CA 1
ATOM 1300 C C . ILE A 1 166 ? -2.169 -0.684 -16.598 1.00 92.62 166 ILE A C 1
ATOM 1302 O O . ILE A 1 166 ? -1.256 -1.208 -17.237 1.00 92.62 166 ILE A O 1
ATOM 1306 N N . PRO A 1 167 ? -2.242 0.658 -16.460 1.00 92.69 167 PRO A N 1
ATOM 1307 C CA . PRO A 1 167 ? -1.277 1.549 -17.106 1.00 92.69 167 PRO A CA 1
ATOM 1308 C C . PRO A 1 167 ? 0.163 1.296 -16.643 1.00 92.69 167 PRO A C 1
ATOM 1310 O O . PRO A 1 167 ? 1.072 1.322 -17.466 1.00 92.69 167 PRO A O 1
ATOM 1313 N N . VAL A 1 168 ? 0.381 0.972 -15.363 1.00 91.75 168 VAL A N 1
ATOM 1314 C CA . VAL A 1 168 ? 1.721 0.655 -14.834 1.00 91.75 168 VAL A CA 1
ATOM 1315 C C . VAL A 1 168 ? 2.302 -0.586 -15.509 1.00 91.75 168 VAL A C 1
ATOM 1317 O O . VAL A 1 168 ? 3.465 -0.603 -15.906 1.00 91.75 168 VAL A O 1
ATOM 1320 N N . THR A 1 169 ? 1.475 -1.616 -15.681 1.00 92.25 169 THR A N 1
ATOM 1321 C CA . THR A 1 169 ? 1.867 -2.862 -16.347 1.00 92.25 169 THR A CA 1
ATOM 1322 C C . THR A 1 169 ? 2.161 -2.625 -17.827 1.00 92.25 169 THR A C 1
ATOM 1324 O O . THR A 1 169 ? 3.154 -3.133 -18.338 1.00 92.25 169 THR A O 1
ATOM 1327 N N . VAL A 1 170 ? 1.349 -1.810 -18.509 1.00 92.94 170 VAL A N 1
ATOM 1328 C CA . VAL A 1 170 ? 1.578 -1.439 -19.915 1.00 92.94 170 VAL A CA 1
ATOM 1329 C C . VAL A 1 170 ? 2.911 -0.704 -20.082 1.00 92.94 170 VAL A C 1
ATOM 1331 O O . VAL A 1 170 ? 3.687 -1.062 -20.964 1.00 92.94 170 VAL A O 1
ATOM 1334 N N . VAL A 1 171 ? 3.216 0.269 -19.216 1.00 91.69 171 VAL A N 1
ATOM 1335 C CA . VAL A 1 171 ? 4.501 0.990 -19.243 1.00 91.69 171 VAL A CA 1
ATOM 1336 C C . VAL A 1 171 ? 5.674 0.046 -18.971 1.00 91.69 171 VAL A C 1
ATOM 1338 O O . VAL A 1 171 ? 6.678 0.108 -19.674 1.00 91.69 171 VAL A O 1
ATOM 1341 N N . ALA A 1 172 ? 5.543 -0.871 -18.009 1.00 90.00 172 ALA A N 1
ATOM 1342 C CA . ALA A 1 172 ? 6.594 -1.843 -17.714 1.00 90.00 172 ALA A CA 1
ATOM 1343 C C . ALA A 1 172 ? 6.876 -2.780 -18.901 1.00 90.00 172 ALA A C 1
ATOM 1345 O O . ALA A 1 172 ? 8.036 -3.032 -19.222 1.00 90.00 172 ALA A O 1
ATOM 1346 N N . LEU A 1 173 ? 5.832 -3.258 -19.587 1.00 90.62 173 LEU A N 1
ATOM 1347 C CA . LEU A 1 173 ? 5.976 -4.070 -20.799 1.00 90.62 173 LEU A CA 1
ATOM 1348 C C . LEU A 1 173 ? 6.598 -3.273 -21.949 1.00 90.62 173 LEU A C 1
ATOM 1350 O O . LEU A 1 173 ? 7.452 -3.798 -22.658 1.00 90.62 173 LEU A O 1
ATOM 1354 N N . TYR A 1 174 ? 6.213 -2.005 -22.105 1.00 91.56 174 TYR A N 1
ATOM 1355 C CA . TYR A 1 174 ? 6.812 -1.108 -23.090 1.00 91.56 174 TYR A CA 1
ATOM 1356 C C . TYR A 1 174 ? 8.311 -0.904 -22.833 1.00 91.56 174 TYR A C 1
ATOM 1358 O O . TYR A 1 174 ? 9.112 -1.104 -23.742 1.00 91.56 174 TYR A O 1
ATOM 1366 N N . HIS A 1 175 ? 8.712 -0.600 -21.594 1.00 90.00 175 HIS A N 1
ATOM 1367 C CA . HIS A 1 175 ? 10.126 -0.515 -21.222 1.00 90.00 175 HIS A CA 1
ATOM 1368 C C . HIS A 1 175 ? 10.857 -1.833 -21.480 1.00 90.00 175 HIS A C 1
ATOM 1370 O O . HIS A 1 175 ? 11.964 -1.833 -22.007 1.00 90.00 175 HIS A O 1
ATOM 1376 N N . PHE A 1 176 ? 10.245 -2.972 -21.157 1.00 90.31 176 PHE A N 1
ATOM 1377 C CA . PHE A 1 176 ? 10.887 -4.262 -21.382 1.00 90.31 176 PHE A CA 1
ATOM 1378 C C . PHE A 1 176 ? 11.103 -4.566 -22.868 1.00 90.31 176 PHE A C 1
ATOM 1380 O O . PHE A 1 176 ? 12.158 -5.078 -23.238 1.00 90.31 176 PHE A O 1
ATOM 1387 N N . ALA A 1 177 ? 10.152 -4.184 -23.724 1.00 90.00 177 ALA A N 1
ATOM 1388 C CA . ALA A 1 177 ? 10.304 -4.267 -25.172 1.00 90.00 177 ALA A CA 1
ATOM 1389 C C . ALA A 1 177 ? 11.410 -3.330 -25.692 1.00 90.00 177 ALA A C 1
ATOM 1391 O O . ALA A 1 177 ? 12.179 -3.732 -26.560 1.00 90.00 177 ALA A O 1
ATOM 1392 N N . GLN A 1 178 ? 11.543 -2.117 -25.136 1.00 90.81 178 GLN A N 1
ATOM 1393 C CA . GLN A 1 178 ? 12.645 -1.201 -25.470 1.00 90.81 178 GLN A CA 1
ATOM 1394 C C . GLN A 1 178 ? 14.023 -1.771 -25.113 1.00 90.81 178 GLN A C 1
ATOM 1396 O O . GLN A 1 178 ? 15.002 -1.472 -25.789 1.00 90.81 178 GLN A O 1
ATOM 1401 N N . PHE A 1 179 ? 14.100 -2.599 -24.071 1.00 89.44 179 PHE A N 1
ATOM 1402 C CA . PHE A 1 179 ? 15.322 -3.298 -23.672 1.00 89.44 179 PHE A CA 1
ATOM 1403 C C . PHE A 1 179 ? 15.472 -4.682 -24.320 1.00 89.44 179 PHE A C 1
ATOM 1405 O O . PHE A 1 179 ? 16.207 -5.517 -23.793 1.00 89.44 179 PHE A O 1
ATOM 1412 N N . GLU A 1 180 ? 14.762 -4.948 -25.422 1.00 88.31 180 GLU A N 1
ATOM 1413 C CA . GLU A 1 180 ? 14.835 -6.205 -26.183 1.00 88.31 180 GLU A CA 1
ATOM 1414 C C . GLU A 1 180 ? 14.589 -7.454 -25.319 1.00 88.31 180 GLU A C 1
ATOM 1416 O O . GLU A 1 180 ? 15.165 -8.517 -25.541 1.00 88.31 180 GLU A O 1
ATOM 1421 N N . PHE A 1 181 ? 13.730 -7.331 -24.302 1.00 85.62 181 PHE A N 1
ATOM 1422 C CA . PHE A 1 181 ? 13.430 -8.400 -23.347 1.00 85.62 181 PHE A CA 1
ATOM 1423 C C . PHE A 1 181 ? 14.661 -8.903 -22.567 1.00 85.62 181 PHE A C 1
ATOM 1425 O O . PHE A 1 181 ? 14.677 -10.036 -22.080 1.00 85.62 181 PHE A O 1
ATOM 1432 N N . ASN A 1 182 ? 15.693 -8.066 -22.399 1.00 85.56 182 ASN A N 1
ATOM 1433 C CA . ASN A 1 182 ? 16.887 -8.431 -21.646 1.00 85.56 182 ASN A CA 1
ATOM 1434 C C . ASN A 1 182 ? 16.559 -8.594 -20.144 1.00 85.56 182 ASN A C 1
ATOM 1436 O O . ASN A 1 182 ? 16.240 -7.602 -19.475 1.00 85.56 182 ASN A O 1
ATOM 1440 N N . PRO A 1 183 ? 16.694 -9.803 -19.563 1.00 80.12 183 PRO A N 1
ATOM 1441 C CA . PRO A 1 183 ? 16.258 -10.103 -18.197 1.00 80.12 183 PRO A CA 1
ATOM 1442 C C . PRO A 1 183 ? 16.988 -9.296 -17.115 1.00 80.12 183 PRO A C 1
ATOM 1444 O O . PRO A 1 183 ? 16.454 -9.101 -16.024 1.00 80.12 183 PRO A O 1
ATOM 1447 N N . ILE A 1 184 ? 18.180 -8.766 -17.405 1.00 82.81 184 ILE A N 1
ATOM 1448 C CA . ILE A 1 184 ? 18.941 -7.920 -16.474 1.00 82.81 184 ILE A CA 1
ATOM 1449 C C . ILE A 1 184 ? 18.188 -6.603 -16.193 1.00 82.81 184 ILE A C 1
ATOM 1451 O O . ILE A 1 184 ? 18.284 -6.035 -15.102 1.00 82.81 184 ILE A O 1
ATOM 1455 N N . THR A 1 185 ? 17.367 -6.143 -17.143 1.00 81.56 185 THR A N 1
ATOM 1456 C CA . THR A 1 185 ? 16.624 -4.876 -17.046 1.00 81.56 185 THR A CA 1
ATOM 1457 C C . THR A 1 185 ? 15.330 -4.963 -16.234 1.00 81.56 185 THR A C 1
ATOM 1459 O O . THR A 1 185 ? 14.794 -3.923 -15.849 1.00 81.56 185 THR A O 1
ATOM 1462 N N . ILE A 1 186 ? 14.862 -6.170 -15.874 1.00 80.88 186 ILE A N 1
ATOM 1463 C CA . ILE A 1 186 ? 13.597 -6.401 -15.138 1.00 80.88 186 ILE A CA 1
ATOM 1464 C C . ILE A 1 186 ? 13.534 -5.600 -13.82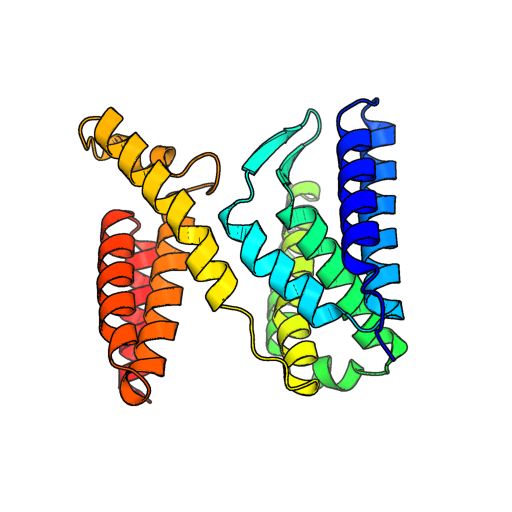9 1.00 80.88 186 ILE A C 1
ATOM 1466 O O . ILE A 1 186 ? 12.473 -5.145 -13.406 1.00 80.88 186 ILE A O 1
ATOM 1470 N N . SER A 1 187 ? 14.677 -5.371 -13.184 1.00 75.69 187 SER A N 1
ATOM 1471 C CA . SER A 1 187 ? 14.735 -4.572 -11.958 1.00 75.69 187 SER A CA 1
ATOM 1472 C C . SER A 1 187 ? 14.357 -3.097 -12.152 1.00 75.69 187 SER A C 1
ATOM 1474 O O . SER A 1 187 ? 13.885 -2.472 -11.201 1.00 75.69 187 SER A O 1
ATOM 1476 N N . GLY A 1 188 ? 14.536 -2.554 -13.360 1.00 81.69 188 GLY A N 1
ATOM 1477 C CA . GLY A 1 188 ? 14.321 -1.148 -13.693 1.00 81.69 188 GLY A CA 1
ATOM 1478 C C . GLY A 1 188 ? 13.018 -0.847 -14.434 1.00 81.69 188 GLY A C 1
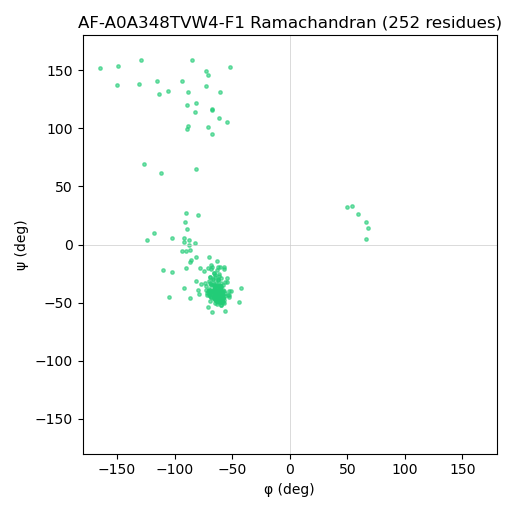ATOM 1479 O O . GLY A 1 188 ? 12.531 0.274 -14.317 1.00 81.69 188 GLY A O 1
ATOM 1480 N N . ILE A 1 189 ? 12.419 -1.817 -15.139 1.00 87.62 189 ILE A N 1
ATOM 1481 C CA . ILE A 1 189 ? 11.258 -1.568 -16.024 1.00 87.62 189 ILE A CA 1
ATOM 1482 C C . ILE A 1 189 ? 10.017 -1.031 -15.299 1.00 87.62 189 ILE A C 1
ATOM 1484 O O . ILE A 1 189 ? 9.207 -0.335 -15.907 1.00 87.62 189 ILE A O 1
ATOM 1488 N N . PHE A 1 190 ? 9.879 -1.322 -14.002 1.00 86.88 190 PHE A N 1
ATOM 1489 C CA . PHE A 1 190 ? 8.739 -0.890 -13.188 1.00 86.88 190 PHE A CA 1
ATOM 1490 C C . PHE A 1 190 ? 8.906 0.508 -12.574 1.00 86.88 190 PHE A C 1
ATOM 1492 O O . PHE A 1 190 ? 7.977 1.015 -11.938 1.00 86.88 190 PHE A O 1
ATOM 1499 N N . LYS A 1 191 ? 10.071 1.148 -12.744 1.00 86.44 191 LYS A N 1
ATOM 1500 C CA . LYS A 1 191 ? 10.258 2.545 -12.345 1.00 86.44 191 LYS A CA 1
ATOM 1501 C C . LYS A 1 191 ? 9.478 3.470 -13.295 1.00 86.44 191 LYS A C 1
ATOM 1503 O O . LYS A 1 191 ? 9.376 3.171 -14.484 1.00 86.44 191 LYS A O 1
ATOM 1508 N N . PRO A 1 192 ? 8.940 4.595 -12.795 1.00 87.31 192 PRO A N 1
ATOM 1509 C CA . PRO A 1 192 ? 9.110 5.130 -11.439 1.00 87.31 192 PRO A CA 1
ATOM 1510 C C . PRO A 1 192 ? 8.034 4.680 -10.430 1.00 87.31 192 PRO A C 1
ATOM 1512 O O . PRO A 1 192 ? 8.026 5.171 -9.303 1.00 87.31 192 PRO A O 1
ATOM 1515 N N . PHE A 1 193 ? 7.134 3.774 -10.820 1.00 88.38 193 PHE A N 1
ATOM 1516 C CA . PHE A 1 193 ? 5.952 3.404 -10.032 1.00 88.38 193 PHE A CA 1
ATOM 1517 C C . PHE A 1 193 ? 6.256 2.442 -8.881 1.00 88.38 193 PHE A C 1
ATOM 1519 O O . PHE A 1 193 ? 5.767 2.607 -7.768 1.00 88.38 193 PHE A O 1
ATOM 1526 N N . PHE A 1 194 ? 7.096 1.436 -9.129 1.00 84.81 194 PHE A N 1
ATOM 1527 C CA . PHE A 1 194 ? 7.522 0.484 -8.107 1.00 84.81 194 PHE A CA 1
ATOM 1528 C C . PHE A 1 194 ? 9.018 0.603 -7.840 1.00 84.81 194 PHE A C 1
ATOM 1530 O O . PHE A 1 194 ? 9.826 0.718 -8.763 1.00 84.81 194 PHE A O 1
ATOM 1537 N N . TYR A 1 195 ? 9.392 0.492 -6.562 1.00 80.00 195 TYR A N 1
ATOM 1538 C CA . TYR A 1 195 ? 10.794 0.462 -6.140 1.00 80.00 195 TYR A CA 1
ATOM 1539 C C . TYR A 1 195 ? 11.561 -0.703 -6.774 1.00 80.00 195 TYR A C 1
ATOM 1541 O O . TYR A 1 195 ? 12.720 -0.562 -7.163 1.00 80.00 195 TYR A O 1
ATOM 1549 N N . SER A 1 196 ? 10.914 -1.869 -6.838 1.00 84.00 196 SER A N 1
ATOM 1550 C CA . SER A 1 196 ? 11.510 -3.105 -7.322 1.00 84.00 196 SER A CA 1
ATOM 1551 C C . SER A 1 196 ? 10.475 -4.015 -7.976 1.00 84.00 196 SER A C 1
ATOM 1553 O O . SER A 1 196 ? 9.294 -4.023 -7.615 1.00 84.00 196 SER A O 1
ATOM 1555 N N . HIS A 1 197 ? 10.957 -4.856 -8.889 1.00 86.62 197 HIS A N 1
ATOM 1556 C CA . HIS A 1 197 ? 10.201 -5.959 -9.484 1.00 86.62 197 HIS A CA 1
ATOM 1557 C C . HIS A 1 197 ? 9.596 -6.905 -8.431 1.00 86.62 197 HIS A C 1
ATOM 1559 O O . HIS A 1 197 ? 8.521 -7.459 -8.644 1.00 86.62 197 HIS A O 1
ATOM 1565 N N . THR A 1 198 ? 10.231 -7.040 -7.259 1.00 89.00 198 THR A N 1
ATOM 1566 C CA . THR A 1 198 ? 9.704 -7.828 -6.135 1.00 89.00 198 THR A CA 1
ATOM 1567 C C . THR A 1 198 ? 8.417 -7.251 -5.561 1.00 89.00 198 THR A C 1
ATOM 1569 O O . THR A 1 198 ? 7.496 -8.017 -5.284 1.00 89.00 198 THR A O 1
ATOM 1572 N N . MET A 1 199 ? 8.307 -5.926 -5.417 1.00 89.06 199 MET A N 1
ATOM 1573 C CA . MET A 1 199 ? 7.062 -5.311 -4.938 1.00 89.06 199 MET A CA 1
ATOM 1574 C C . MET A 1 199 ? 5.926 -5.517 -5.939 1.00 89.06 199 MET A C 1
ATOM 1576 O O . MET A 1 199 ? 4.837 -5.929 -5.545 1.00 89.06 199 MET A O 1
ATOM 1580 N N . TYR A 1 200 ? 6.192 -5.305 -7.231 1.00 91.50 200 TYR A N 1
ATOM 1581 C CA . TYR A 1 200 ? 5.209 -5.567 -8.283 1.00 91.50 200 TYR A CA 1
ATOM 1582 C C . TYR A 1 200 ? 4.762 -7.039 -8.285 1.00 91.50 200 TYR A C 1
ATOM 1584 O O . TYR A 1 200 ? 3.567 -7.331 -8.259 1.00 91.50 200 TYR A O 1
ATOM 1592 N N . GLY A 1 201 ? 5.715 -7.976 -8.233 1.00 91.69 201 GLY A N 1
ATOM 1593 C CA . GLY A 1 201 ? 5.428 -9.409 -8.182 1.00 91.69 201 GLY A CA 1
ATOM 1594 C C . GLY A 1 201 ? 4.586 -9.806 -6.967 1.00 91.69 201 GLY A C 1
ATOM 1595 O O . GLY A 1 201 ? 3.640 -10.581 -7.111 1.00 91.69 201 GLY A O 1
ATOM 1596 N N . ALA A 1 202 ? 4.887 -9.253 -5.787 1.00 91.12 202 ALA A N 1
ATOM 1597 C CA . ALA A 1 202 ? 4.125 -9.498 -4.563 1.00 91.12 202 ALA A CA 1
ATOM 1598 C C . ALA A 1 202 ? 2.676 -9.001 -4.678 1.00 91.12 202 ALA A C 1
ATOM 1600 O O . ALA A 1 202 ? 1.750 -9.694 -4.258 1.00 91.12 202 ALA A O 1
ATOM 1601 N N . VAL A 1 203 ? 2.469 -7.840 -5.303 1.00 92.38 203 VAL A N 1
ATOM 1602 C CA . VAL A 1 203 ? 1.131 -7.308 -5.584 1.00 92.38 203 VAL A CA 1
ATOM 1603 C C . VAL A 1 203 ? 0.360 -8.221 -6.539 1.00 92.38 203 VAL A C 1
ATOM 1605 O O . VAL A 1 203 ? -0.798 -8.539 -6.275 1.00 92.38 203 VAL A O 1
ATOM 1608 N N . MET A 1 204 ? 0.993 -8.690 -7.617 1.00 94.44 204 MET A N 1
ATOM 1609 C CA . MET A 1 204 ? 0.364 -9.632 -8.549 1.00 94.44 204 MET A CA 1
ATOM 1610 C C . MET A 1 204 ? 0.010 -10.959 -7.867 1.00 94.44 204 MET A C 1
ATOM 1612 O O . MET A 1 204 ? -1.092 -11.468 -8.058 1.00 94.44 204 MET A O 1
ATOM 1616 N N . ALA A 1 205 ? 0.884 -11.466 -6.991 1.00 93.44 205 ALA A N 1
ATOM 1617 C CA . ALA A 1 205 ? 0.620 -12.680 -6.223 1.00 93.44 205 ALA A CA 1
ATOM 1618 C C . ALA A 1 205 ? -0.578 -12.499 -5.275 1.00 93.44 205 ALA A C 1
ATOM 1620 O O . ALA A 1 205 ? -1.443 -13.367 -5.172 1.00 93.44 205 ALA A O 1
ATOM 1621 N N . PHE A 1 206 ? -0.677 -11.337 -4.626 1.00 91.31 206 PHE A N 1
ATOM 1622 C CA . PHE A 1 206 ? -1.811 -10.991 -3.773 1.00 91.31 206 PHE A CA 1
ATOM 1623 C C . PHE A 1 206 ? -3.126 -10.863 -4.560 1.00 91.31 206 PHE A C 1
ATOM 1625 O O . PHE A 1 206 ? -4.167 -11.349 -4.120 1.00 91.31 206 PHE A O 1
ATOM 1632 N N . LEU A 1 207 ? -3.097 -10.260 -5.753 1.00 92.56 207 LEU A N 1
ATOM 1633 C CA . LEU A 1 207 ? -4.272 -10.190 -6.625 1.00 92.56 207 LEU A CA 1
ATOM 1634 C C . LEU A 1 207 ? -4.694 -11.567 -7.147 1.00 92.56 207 LEU A C 1
ATOM 1636 O O . LEU A 1 207 ? -5.894 -11.825 -7.246 1.00 92.56 207 LEU A O 1
ATOM 1640 N N . ALA A 1 208 ? -3.743 -12.467 -7.412 1.00 93.44 208 ALA A N 1
ATOM 1641 C CA . ALA A 1 208 ? -4.047 -13.860 -7.720 1.00 93.44 208 ALA A CA 1
ATOM 1642 C C . ALA A 1 208 ? -4.792 -14.529 -6.549 1.00 93.44 208 ALA A C 1
ATOM 1644 O O . ALA A 1 208 ? -5.798 -15.195 -6.777 1.00 93.44 208 ALA A O 1
ATOM 1645 N N . ALA A 1 209 ? -4.395 -14.272 -5.298 1.00 91.31 209 ALA A N 1
ATOM 1646 C CA . ALA A 1 209 ? -5.107 -14.776 -4.117 1.00 91.31 209 ALA A CA 1
ATOM 1647 C C . ALA A 1 209 ? -6.557 -14.292 -4.051 1.00 91.31 209 ALA A C 1
ATOM 1649 O O . ALA A 1 209 ? -7.482 -15.083 -3.849 1.00 91.31 209 ALA A O 1
ATOM 1650 N N . ILE A 1 210 ? -6.768 -12.992 -4.274 1.00 90.06 210 ILE A N 1
ATOM 1651 C CA . ILE A 1 210 ? -8.111 -12.406 -4.318 1.00 90.06 210 ILE A CA 1
ATOM 1652 C C . ILE A 1 210 ? -8.930 -13.045 -5.443 1.00 90.06 210 ILE A C 1
ATOM 1654 O O . ILE A 1 210 ? -10.093 -13.394 -5.235 1.00 90.06 210 ILE A O 1
ATOM 1658 N N . ALA A 1 211 ? -8.338 -13.213 -6.625 1.00 91.69 211 ALA A N 1
ATOM 1659 C CA . ALA A 1 211 ? -9.017 -13.805 -7.767 1.00 91.69 211 ALA A CA 1
ATOM 1660 C C . ALA A 1 211 ? -9.422 -15.261 -7.496 1.00 91.69 211 ALA A C 1
ATOM 1662 O O . ALA A 1 211 ? -10.575 -15.610 -7.745 1.00 91.69 211 ALA A O 1
ATOM 1663 N N . LEU A 1 212 ? -8.527 -16.064 -6.909 1.00 90.88 212 LEU A N 1
ATOM 1664 C CA . LEU A 1 212 ? -8.774 -17.456 -6.527 1.00 90.88 212 LEU A CA 1
ATOM 1665 C C . LEU A 1 212 ? -9.976 -17.584 -5.582 1.00 90.88 212 LEU A C 1
ATOM 1667 O O . LEU A 1 212 ? -10.897 -18.354 -5.852 1.00 90.88 212 LEU A O 1
ATOM 1671 N N . GLY A 1 213 ? -10.036 -16.754 -4.535 1.00 87.94 213 GLY A N 1
ATOM 1672 C CA . GLY A 1 213 ? -11.172 -16.728 -3.605 1.00 87.94 213 GLY A CA 1
ATOM 1673 C C . GLY A 1 213 ? -12.510 -16.335 -4.251 1.00 87.94 213 GLY A C 1
ATOM 1674 O O . GLY A 1 213 ? -13.569 -16.646 -3.715 1.00 87.94 213 GLY A O 1
ATOM 1675 N N . ASN A 1 214 ? -12.488 -15.685 -5.419 1.00 89.06 214 ASN A N 1
ATOM 1676 C CA . ASN A 1 214 ? -13.686 -15.249 -6.139 1.00 89.06 214 ASN A CA 1
ATOM 1677 C C . ASN A 1 214 ? -14.068 -16.143 -7.336 1.00 89.06 214 ASN A C 1
ATOM 1679 O O . ASN A 1 214 ? -15.035 -15.833 -8.045 1.00 89.06 214 ASN A O 1
ATOM 1683 N N . PHE A 1 215 ? -13.376 -17.267 -7.554 1.00 90.06 215 PHE A N 1
ATOM 1684 C CA . PHE A 1 215 ? -13.693 -18.229 -8.620 1.00 90.06 215 PHE A CA 1
ATOM 1685 C C . PHE A 1 215 ? -15.148 -18.708 -8.646 1.00 90.06 215 PHE A C 1
ATOM 1687 O O . PHE A 1 215 ? -15.711 -18.754 -9.745 1.00 90.06 215 PHE A O 1
ATOM 1694 N N . PRO A 1 216 ? -15.786 -19.038 -7.503 1.00 85.38 216 PRO A N 1
ATOM 1695 C CA . PRO A 1 216 ? -17.154 -19.557 -7.513 1.00 85.38 216 PRO A CA 1
ATOM 1696 C C . PRO A 1 216 ? -18.191 -18.517 -7.947 1.00 85.38 216 PRO A C 1
ATOM 1698 O O . PRO A 1 216 ? -19.286 -18.872 -8.370 1.00 85.38 216 PRO A O 1
ATOM 1701 N N . HIS A 1 217 ? -17.868 -17.225 -7.840 1.00 86.44 217 HIS A N 1
ATOM 1702 C CA . HIS A 1 217 ? -18.842 -16.154 -8.031 1.00 86.44 217 HIS A CA 1
ATOM 1703 C C . HIS A 1 217 ? -18.910 -15.639 -9.470 1.00 86.44 217 HIS A C 1
ATOM 1705 O O . HIS A 1 217 ? -19.996 -15.291 -9.932 1.00 86.44 217 HIS A O 1
ATOM 1711 N N . ARG A 1 218 ? -17.776 -15.541 -10.186 1.00 88.31 218 ARG A N 1
ATOM 1712 C CA . ARG A 1 218 ? -17.738 -15.084 -11.591 1.00 88.31 218 ARG A CA 1
ATOM 1713 C C . ARG A 1 218 ? -16.585 -15.709 -12.372 1.00 88.31 218 ARG A C 1
ATOM 1715 O O 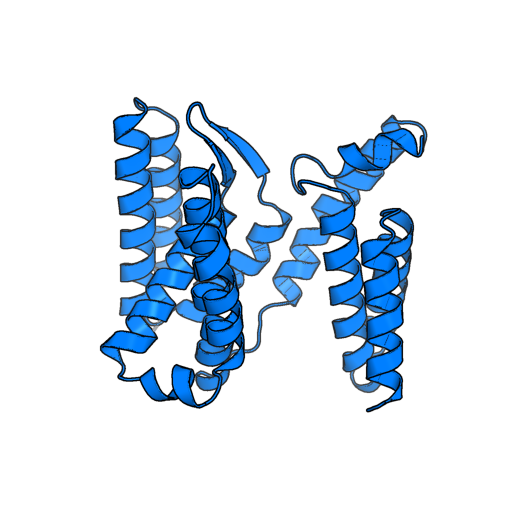. ARG A 1 218 ? -15.443 -15.688 -11.922 1.00 88.31 218 ARG A O 1
ATOM 1722 N N . SER A 1 219 ? -16.858 -16.134 -13.607 1.00 88.12 219 SER A N 1
ATOM 1723 C CA . SER A 1 219 ? -15.855 -16.719 -14.513 1.00 88.12 219 SER A CA 1
ATOM 1724 C C . SER A 1 219 ? -14.721 -15.758 -14.887 1.00 88.12 219 SER A C 1
ATOM 1726 O O . SER A 1 219 ? -13.596 -16.207 -15.085 1.00 88.12 219 SER A O 1
ATOM 1728 N N . LEU A 1 220 ? -14.982 -14.444 -14.921 1.00 90.38 220 LEU A N 1
ATOM 1729 C CA . LEU A 1 220 ? -13.971 -13.414 -15.197 1.00 90.38 220 LEU A CA 1
ATOM 1730 C C . LEU A 1 220 ? -12.773 -13.478 -14.237 1.00 90.38 220 LEU A C 1
ATOM 1732 O O . LEU A 1 220 ? -11.648 -13.213 -14.653 1.00 90.38 220 LEU A O 1
ATOM 1736 N N . TRP A 1 221 ? -12.980 -13.884 -12.980 1.00 9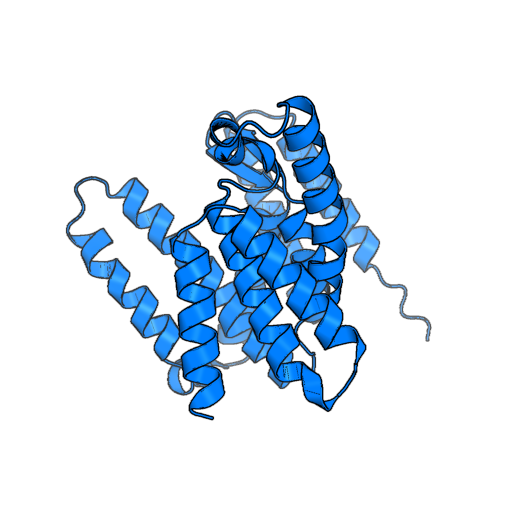1.81 221 TRP A N 1
ATOM 1737 C CA . TRP A 1 221 ? -11.893 -14.001 -12.005 1.00 91.81 221 TRP A CA 1
ATOM 1738 C C . TRP A 1 221 ? -10.874 -15.080 -12.363 1.00 91.81 221 TRP A C 1
ATOM 1740 O O . TRP A 1 221 ? -9.711 -14.947 -11.996 1.00 91.81 221 TRP A O 1
ATOM 1750 N N . LYS A 1 222 ? -11.260 -16.096 -13.145 1.00 92.62 222 LYS A N 1
ATOM 1751 C CA . LYS A 1 222 ? -10.318 -17.099 -13.662 1.00 92.62 222 LYS A CA 1
ATOM 1752 C C . LYS A 1 222 ? -9.294 -16.461 -14.603 1.00 92.62 222 LYS A C 1
ATOM 1754 O O . LYS A 1 222 ? -8.111 -16.766 -14.515 1.00 92.62 222 LYS A O 1
ATOM 1759 N N . TRP A 1 223 ? -9.731 -15.530 -15.451 1.00 92.88 223 TRP A N 1
ATOM 1760 C CA . TRP A 1 223 ? -8.832 -14.790 -16.340 1.00 92.88 223 TRP A CA 1
ATOM 1761 C C . TRP A 1 223 ? -7.930 -13.834 -15.568 1.00 92.88 223 TRP A C 1
ATOM 1763 O O . TRP A 1 223 ? -6.726 -13.824 -15.803 1.00 92.88 223 TRP A O 1
ATOM 1773 N N . VAL A 1 224 ? -8.488 -13.092 -14.602 1.00 91.56 224 VAL A N 1
ATOM 1774 C CA . VAL A 1 224 ? -7.695 -12.224 -13.712 1.00 91.56 224 VAL A CA 1
ATOM 1775 C C . VAL A 1 224 ? -6.614 -13.036 -13.001 1.00 91.56 224 VAL A C 1
ATOM 1777 O O . VAL A 1 224 ? -5.461 -12.626 -12.971 1.00 91.56 224 VAL A O 1
ATOM 1780 N N . PHE A 1 225 ? -6.963 -14.218 -12.498 1.00 94.25 225 PHE A N 1
ATOM 1781 C CA . PHE A 1 225 ? -6.020 -15.115 -11.846 1.00 94.25 225 PHE A CA 1
ATOM 1782 C C . PHE A 1 225 ? -4.874 -15.545 -12.760 1.00 94.25 225 PHE A C 1
ATOM 1784 O O . PHE A 1 225 ? -3.714 -15.388 -12.390 1.00 94.25 225 PHE A O 1
ATOM 1791 N N . VAL A 1 226 ? -5.187 -16.051 -13.958 1.00 94.38 226 VAL A N 1
ATOM 1792 C CA . VAL A 1 226 ? -4.167 -16.487 -14.923 1.00 94.38 226 VAL A CA 1
ATOM 1793 C C . VAL A 1 226 ? -3.232 -15.331 -15.271 1.00 94.38 226 VAL A C 1
ATOM 1795 O O . VAL A 1 226 ? -2.015 -15.495 -15.229 1.00 94.38 226 VAL A O 1
ATOM 1798 N N . VAL A 1 227 ? -3.786 -14.147 -15.545 1.00 93.88 227 VAL A N 1
ATOM 1799 C CA . VAL A 1 227 ? -2.996 -12.947 -15.847 1.00 93.88 227 VAL A CA 1
ATOM 1800 C C . VAL A 1 227 ? -2.093 -12.575 -14.670 1.00 93.88 227 VAL A C 1
ATOM 1802 O O . VAL A 1 227 ? -0.901 -12.366 -14.869 1.00 93.88 227 VAL A O 1
ATOM 1805 N N . CYS A 1 228 ? -2.612 -12.549 -13.441 1.00 93.75 228 CYS A N 1
ATOM 1806 C CA . CYS A 1 228 ? -1.814 -12.235 -12.258 1.00 93.75 228 CYS A CA 1
ATOM 1807 C C . CYS A 1 228 ? -0.688 -13.252 -12.021 1.00 93.75 228 CYS A C 1
ATOM 1809 O O . CYS A 1 228 ? 0.434 -12.841 -11.748 1.00 93.75 228 CYS A O 1
ATOM 1811 N N . VAL A 1 229 ? -0.937 -14.555 -12.188 1.00 94.31 229 VAL A N 1
ATOM 1812 C CA . VAL A 1 229 ? 0.107 -15.588 -12.061 1.00 94.31 229 VAL A CA 1
ATOM 1813 C C . VAL A 1 229 ? 1.200 -15.404 -13.115 1.00 94.31 229 VAL A C 1
ATOM 1815 O O . VAL A 1 229 ? 2.384 -15.441 -12.780 1.00 94.31 229 VAL A O 1
ATOM 1818 N N . LEU A 1 230 ? 0.823 -15.150 -14.373 1.00 94.00 230 LEU A N 1
ATOM 1819 C CA . LEU A 1 230 ? 1.782 -14.881 -15.446 1.00 94.00 230 LEU A CA 1
ATOM 1820 C C . LEU A 1 230 ? 2.609 -13.623 -15.165 1.00 94.00 230 LEU A C 1
ATOM 1822 O O . LEU A 1 230 ? 3.822 -13.643 -15.344 1.00 94.00 230 LEU A O 1
ATOM 1826 N N . LEU A 1 231 ? 1.986 -12.551 -14.669 1.00 92.19 231 LEU A N 1
ATOM 1827 C CA . LEU A 1 231 ? 2.683 -11.313 -14.311 1.00 92.19 231 LEU A CA 1
ATOM 1828 C C . LEU A 1 231 ? 3.587 -11.481 -13.079 1.00 92.19 231 LEU A C 1
ATOM 1830 O O . LEU A 1 231 ? 4.664 -10.886 -13.016 1.00 92.19 231 LEU A O 1
ATOM 1834 N N . THR A 1 232 ? 3.210 -12.328 -12.119 1.00 92.44 232 THR A N 1
ATOM 1835 C CA . THR A 1 232 ? 4.093 -12.704 -11.010 1.00 92.44 232 THR A CA 1
ATOM 1836 C C . THR A 1 232 ? 5.316 -13.467 -11.514 1.00 92.44 23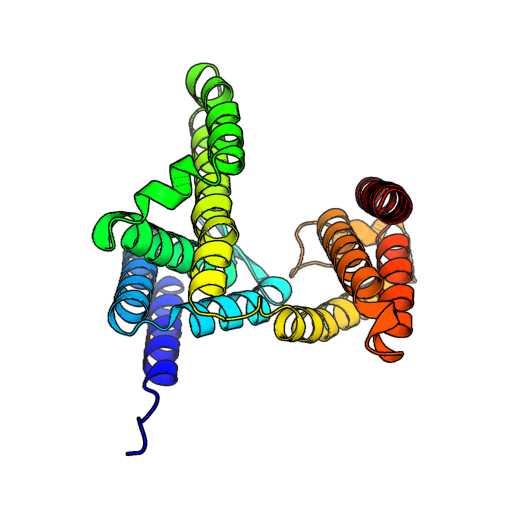2 THR A C 1
ATOM 1838 O O . THR A 1 232 ? 6.431 -13.142 -11.108 1.00 92.44 232 THR A O 1
ATOM 1841 N N . LEU A 1 233 ? 5.141 -14.436 -12.417 1.00 89.88 233 LEU A N 1
ATOM 1842 C CA . LEU A 1 233 ? 6.255 -15.160 -13.043 1.00 89.88 233 LEU A CA 1
ATOM 1843 C C . LEU A 1 233 ? 7.158 -14.205 -13.830 1.00 89.88 233 LEU A C 1
ATOM 1845 O O . LEU A 1 233 ? 8.376 -14.226 -13.665 1.00 89.88 233 LEU A O 1
ATOM 1849 N N . PHE A 1 234 ? 6.547 -13.313 -14.608 1.00 87.56 234 PHE A N 1
ATOM 1850 C CA . PHE A 1 234 ? 7.231 -12.280 -15.377 1.00 87.56 234 PHE A CA 1
ATOM 1851 C C . PHE A 1 234 ? 8.075 -11.347 -14.501 1.00 87.56 234 PHE A C 1
ATOM 1853 O O . PHE A 1 234 ? 9.156 -10.936 -14.910 1.00 87.56 234 PHE A O 1
ATOM 1860 N N . SER A 1 235 ? 7.636 -11.051 -13.272 1.00 87.50 235 SER A N 1
ATOM 1861 C CA . SER A 1 235 ? 8.413 -10.211 -12.355 1.00 87.50 235 SER A CA 1
ATOM 1862 C C . SER A 1 235 ? 9.798 -10.782 -12.013 1.00 87.50 235 SER A C 1
ATOM 1864 O O . SER A 1 235 ? 10.641 -10.046 -11.506 1.00 87.50 235 SER A O 1
ATOM 1866 N N . GLY A 1 236 ? 10.037 -12.086 -12.219 1.00 84.31 236 GLY A N 1
ATOM 1867 C CA . GLY A 1 236 ? 11.300 -12.755 -11.884 1.00 84.31 236 GLY A CA 1
ATOM 1868 C C . GLY A 1 236 ? 11.601 -12.827 -10.380 1.00 84.31 236 GLY A C 1
ATOM 1869 O O . GLY A 1 236 ? 12.670 -13.288 -9.977 1.00 84.31 236 GLY A O 1
ATOM 1870 N N . SER A 1 237 ? 10.675 -12.383 -9.522 1.00 87.75 237 SER A N 1
ATOM 1871 C CA . SER A 1 237 ? 10.890 -12.326 -8.080 1.00 87.75 237 SER A CA 1
ATOM 1872 C C . SER A 1 237 ? 10.645 -13.677 -7.415 1.00 87.75 237 SER A C 1
ATOM 1874 O O . SER A 1 237 ? 9.510 -14.142 -7.303 1.00 87.75 237 SER A O 1
ATOM 1876 N N . ARG A 1 238 ? 11.710 -14.277 -6.870 1.00 90.06 238 ARG A N 1
ATOM 1877 C CA . ARG A 1 238 ? 11.619 -15.533 -6.103 1.00 90.06 238 ARG A CA 1
ATOM 1878 C C . ARG A 1 238 ? 10.677 -15.409 -4.905 1.00 90.06 238 ARG A C 1
ATOM 1880 O O . ARG A 1 238 ? 9.930 -16.337 -4.622 1.00 90.06 238 ARG A O 1
ATOM 1887 N N . ALA A 1 239 ? 10.698 -14.264 -4.222 1.00 88.19 239 ALA A N 1
ATOM 1888 C CA . ALA A 1 239 ? 9.827 -14.014 -3.078 1.00 88.19 239 ALA A CA 1
ATOM 1889 C C . ALA A 1 239 ? 8.349 -14.020 -3.492 1.00 88.19 239 ALA A C 1
ATOM 1891 O O . ALA A 1 239 ? 7.530 -14.652 -2.832 1.00 88.19 239 ALA A O 1
ATOM 1892 N N . ALA A 1 240 ? 8.014 -13.390 -4.621 1.00 88.75 240 ALA A N 1
ATOM 1893 C CA . ALA A 1 240 ? 6.645 -13.379 -5.128 1.00 88.75 240 ALA A CA 1
ATOM 1894 C C . ALA A 1 240 ? 6.150 -14.777 -5.541 1.00 88.75 240 ALA A C 1
ATOM 1896 O O . ALA A 1 240 ? 4.987 -15.110 -5.317 1.00 88.75 240 ALA A O 1
ATOM 1897 N N . LEU A 1 241 ? 7.034 -15.616 -6.092 1.00 90.12 241 LEU A N 1
ATOM 1898 C CA . LEU A 1 241 ? 6.716 -17.011 -6.410 1.00 90.12 241 LEU A CA 1
ATOM 1899 C C . LEU A 1 241 ? 6.422 -17.830 -5.154 1.00 90.12 241 LEU A C 1
ATOM 1901 O O . LEU A 1 241 ? 5.428 -18.553 -5.116 1.00 90.12 241 LEU A O 1
ATOM 1905 N N . TRP A 1 242 ? 7.232 -17.674 -4.106 1.00 91.56 242 TRP A N 1
ATOM 1906 C CA . TRP A 1 242 ? 6.961 -18.312 -2.818 1.00 91.56 242 TRP A CA 1
ATOM 1907 C C . TRP A 1 242 ? 5.627 -17.863 -2.220 1.00 91.56 242 TRP A C 1
ATOM 1909 O O . TRP A 1 242 ? 4.902 -18.699 -1.683 1.00 91.56 242 TRP A O 1
ATOM 1919 N N . SER A 1 243 ? 5.252 -16.590 -2.379 1.00 88.38 243 SER A N 1
ATOM 1920 C CA . SER A 1 243 ? 3.933 -16.099 -1.961 1.00 88.38 243 SER A CA 1
ATOM 1921 C C . SER A 1 243 ? 2.784 -16.805 -2.687 1.00 88.38 243 SER A C 1
ATOM 1923 O O . SER A 1 243 ? 1.792 -17.138 -2.044 1.00 88.38 243 SER A O 1
ATOM 1925 N N . LEU A 1 244 ? 2.910 -17.085 -3.993 1.00 89.88 244 LEU A N 1
ATOM 1926 C CA . LEU A 1 244 ? 1.911 -17.868 -4.735 1.00 89.88 244 LEU A CA 1
ATOM 1927 C C . LEU A 1 244 ? 1.817 -19.305 -4.219 1.00 89.88 244 LEU A C 1
ATOM 1929 O O . LEU A 1 244 ? 0.717 -19.797 -3.981 1.00 89.88 244 LEU A O 1
ATOM 1933 N N . VAL A 1 245 ? 2.957 -19.973 -4.024 1.00 91.06 245 VAL A N 1
ATOM 1934 C CA . VAL A 1 245 ? 2.993 -21.349 -3.502 1.00 91.06 245 VAL A CA 1
ATOM 1935 C C . VAL A 1 245 ? 2.326 -21.414 -2.131 1.00 91.06 245 VAL A C 1
ATOM 1937 O O . VAL A 1 245 ? 1.440 -22.235 -1.910 1.00 91.06 245 VAL A O 1
ATOM 1940 N N . PHE A 1 246 ? 2.703 -20.512 -1.226 1.00 89.00 246 PHE A N 1
ATOM 1941 C CA . PHE A 1 246 ? 2.138 -20.452 0.117 1.00 89.00 246 PHE A CA 1
ATOM 1942 C C . PHE A 1 246 ? 0.629 -20.183 0.097 1.00 89.00 246 PHE A C 1
ATOM 1944 O O . PHE A 1 246 ? -0.132 -20.852 0.790 1.00 89.00 246 PHE A O 1
ATOM 1951 N N . MET A 1 247 ? 0.182 -19.252 -0.745 1.00 89.88 247 MET A N 1
ATOM 1952 C CA . MET A 1 247 ? -1.235 -18.964 -0.953 1.00 89.88 247 MET A CA 1
ATOM 1953 C C . MET A 1 247 ? -2.011 -20.201 -1.427 1.00 89.88 247 MET A C 1
ATOM 1955 O O . MET A 1 247 ? -3.089 -20.472 -0.904 1.00 89.88 247 MET A O 1
ATOM 1959 N N . PHE A 1 248 ? -1.481 -20.964 -2.386 1.00 87.88 248 PHE A N 1
ATOM 1960 C CA . PHE A 1 248 ? -2.118 -22.196 -2.853 1.00 87.88 248 PHE A CA 1
ATOM 1961 C C . PHE A 1 248 ? -2.195 -23.269 -1.770 1.00 87.88 248 PHE A C 1
ATOM 1963 O O . PHE A 1 248 ? -3.227 -23.922 -1.645 1.00 87.88 248 PHE A O 1
ATOM 1970 N N . LEU A 1 249 ? -1.129 -23.433 -0.981 1.00 90.50 249 LEU A N 1
ATOM 1971 C CA . LEU A 1 249 ? -1.126 -24.359 0.151 1.00 90.50 249 LEU A CA 1
ATOM 1972 C C . LEU A 1 249 ? -2.204 -23.979 1.167 1.00 90.50 249 LEU A C 1
ATOM 1974 O O . LEU A 1 249 ? -2.969 -24.839 1.584 1.00 90.50 249 LEU A O 1
ATOM 1978 N N . LEU A 1 250 ? -2.311 -22.695 1.517 1.00 87.31 250 LEU A N 1
ATOM 1979 C CA . LEU A 1 250 ? -3.364 -22.218 2.413 1.00 87.31 250 LEU A CA 1
ATOM 1980 C C . LEU A 1 250 ? -4.762 -22.420 1.828 1.00 87.31 250 LEU A C 1
ATOM 1982 O O . LEU A 1 250 ? -5.656 -22.835 2.552 1.00 87.31 250 LEU A O 1
ATOM 1986 N N . TYR A 1 251 ? -4.953 -22.155 0.536 1.00 86.62 251 TYR A N 1
ATOM 1987 C CA . TYR A 1 251 ? -6.240 -22.372 -0.121 1.00 86.62 251 TYR A CA 1
ATOM 1988 C C . TYR A 1 251 ? -6.641 -23.851 -0.137 1.00 86.62 251 TYR A C 1
ATOM 1990 O O . TYR A 1 251 ? -7.808 -24.155 0.039 1.00 86.62 251 TYR A O 1
ATOM 1998 N N . ALA A 1 252 ? -5.688 -24.770 -0.312 1.00 86.81 252 ALA A N 1
ATOM 1999 C CA . ALA A 1 252 ? -5.957 -26.207 -0.278 1.00 86.81 252 ALA A CA 1
ATOM 2000 C C . ALA A 1 252 ? -6.280 -26.740 1.131 1.00 86.81 252 ALA A C 1
ATOM 2002 O O . ALA A 1 252 ? -6.835 -27.829 1.257 1.00 86.81 252 ALA A O 1
ATOM 2003 N N . LEU A 1 253 ? -5.902 -26.005 2.181 1.00 88.50 253 LEU A N 1
ATOM 2004 C CA . LEU A 1 253 ? -6.170 -26.362 3.577 1.00 88.50 253 LEU A CA 1
ATOM 2005 C C . LEU A 1 253 ? -7.549 -25.895 4.076 1.00 88.50 253 LEU A C 1
ATOM 2007 O O . LEU A 1 253 ? -7.956 -26.324 5.156 1.00 88.50 253 LEU A O 1
ATOM 2011 N N . VAL A 1 254 ? -8.232 -25.011 3.338 1.00 79.00 254 VAL A N 1
ATOM 2012 C CA . VAL A 1 254 ? -9.534 -24.406 3.688 1.00 79.00 254 VAL A CA 1
ATOM 2013 C C . VAL A 1 254 ? -10.644 -25.013 2.841 1.00 79.00 254 VAL A C 1
ATOM 2015 O O . VAL A 1 254 ? -11.708 -25.312 3.426 1.00 79.00 254 VAL A O 1
#

Radius of gyration: 19.78 Å; Cα contacts (8 Å, |Δi|>4): 263; chains: 1; bounding box: 55×53×48 Å

Secondary structure (DSSP, 8-state):
------HHHHHHHHHHHHHHTTSS-HHHHHHHHHHHHHHHHHHHHHHT-HHHHHHHHHHHTTT-EEEE-SS-EEEETHHHHHHHHHHHHHHHHHHTTTTHHHHHS-HHHHHHHTTHHHHHS-S-HHHHHHHHHHHHHHIIIIIIHHHHHHHTTPPP-HHHHHHHHHHHHHHHHHHHHHTTT-GGGGGTTTTTT-S-HHHHHHHHHHHHHHHHHTTTT-THHHHHHHHHHHHHHHTT-HHHHHHHHHHHHHHHH-

Foldseek 3Di:
DPPPPCVVVLVVVLVVLCVVLVPDDPVVNVVSLVCSLVSSLVVCLVVVVLLVLLLVLLLCLLVFFFDDDPVDTDTPPNVSSLSSLLSNLVCCCPVVVVVVCCVVPVVLVVVLVVLVCVCVPPPCNVVSVVVSVVSSSCCSRPVSSCVVCVVVVHHRNNVSNVVNVVVLVVQLVVVCVVVVVDVVCLQPSSPRRDNGLQVVLLVLLVLLLVLVVCVVPDVVSVVSNVVSVVSSVVSVDPVSVVSNVVSVVVVVVD

Mean predicted aligned error: 8.15 Å

Sequence (254 aa):
MIQKTIAPFAFSALFLLLAGTLYWDLYWELVWSFLSVVGLAYGVYKKGTLGQLVCAAALLAPLSIKLSLPFADVYLPIEFISTATAVVVFLTIVNAAKGIWLRKFPLPLLWLITFLPGICFSELLDASLKFSALNGIFVVGFYYGCIALAERGIRFPYLPYIIALIPVTVVALYHFAQFEFNPITISGIFKPFFYSHTMYGAVMAFLAAIALGNFPHRSLWKWVFVVCVLLTLFSGSRAALWSLVFMFLLYALV